Protein AF-A0A1F9IM37-F1 (afdb_monomer_lite)

Radius of gyration: 27.3 Å; chains: 1; bounding box: 52×51×92 Å

Foldseek 3Di:
DVVVVVVVLVVLVVVLVVCVVVPPVVLVVVLVCLCCPVLLVLCVQFPKDKDKDKDDDFAECPDLVVNLVVQLVVLVVSQVVQQVQFWWPDVVTDTQWDRFQWKAKDFPDKAADPGYIMTIMMIIGGTHTPQQDPSSDGCQPCVNPVNHNRGHPQVVLQLVCSDDPPDRNDQQLSVLQSVCVPPDPVSSSVSNNVSSVVSNVVVVVRVVNIDRDSSVNSVVVSVVVVVRDPVPPVVPVPPPVPQPQQHQPPVPPRHRCCVPVVPD

Structure (mmCIF, N/CA/C/O backbone):
data_AF-A0A1F9IM37-F1
#
_entry.id   AF-A0A1F9IM37-F1
#
loop_
_atom_site.group_PDB
_atom_site.id
_atom_site.type_symbol
_atom_site.label_atom_id
_atom_site.label_alt_id
_atom_site.label_comp_id
_atom_site.label_asym_id
_atom_site.label_entity_id
_atom_site.label_seq_id
_atom_site.pdbx_PDB_ins_code
_atom_site.Cartn_x
_atom_site.Cartn_y
_atom_site.Cartn_z
_atom_site.occupancy
_atom_site.B_iso_or_equiv
_atom_site.auth_seq_id
_atom_site.auth_comp_id
_atom_site.auth_asym_id
_atom_site.auth_atom_id
_atom_site.pdbx_PDB_model_num
ATOM 1 N N . MET A 1 1 ? -3.966 26.935 -26.531 1.00 41.72 1 MET A N 1
ATOM 2 C CA . MET A 1 1 ? -2.857 26.330 -25.753 1.00 41.72 1 MET A CA 1
ATOM 3 C C . MET A 1 1 ? -3.255 25.083 -24.957 1.00 41.72 1 MET A C 1
ATOM 5 O O . MET A 1 1 ? -2.432 24.188 -24.873 1.00 41.72 1 MET A O 1
ATOM 9 N N . GLN A 1 2 ? -4.477 24.956 -24.411 1.00 31.64 2 GLN A N 1
ATOM 10 C CA . GLN A 1 2 ? -4.916 23.728 -23.706 1.00 31.64 2 GLN A CA 1
ATOM 11 C C . GLN A 1 2 ? -5.334 22.569 -24.646 1.00 31.64 2 GLN A C 1
ATOM 13 O O . GLN A 1 2 ? -5.370 21.409 -24.243 1.00 31.64 2 GLN A O 1
ATOM 18 N N . THR A 1 3 ? -5.682 22.883 -25.895 1.00 35.31 3 THR A N 1
ATOM 19 C CA . THR A 1 3 ? -6.240 21.956 -26.895 1.00 35.31 3 THR A CA 1
ATOM 20 C C . THR A 1 3 ? -5.189 21.050 -27.539 1.00 35.31 3 THR A C 1
ATOM 22 O O . THR A 1 3 ? -5.467 19.876 -27.768 1.00 35.31 3 THR A O 1
ATOM 25 N N . ASP A 1 4 ? -3.968 21.547 -27.742 1.00 39.47 4 ASP A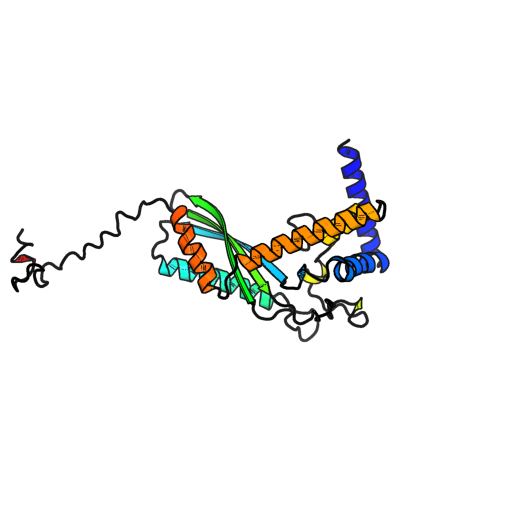 N 1
ATOM 26 C CA . ASP A 1 4 ? -2.900 20.800 -28.426 1.00 39.47 4 ASP A CA 1
ATOM 27 C C . ASP A 1 4 ? -2.263 19.730 -27.528 1.00 39.47 4 ASP A C 1
ATOM 29 O O . ASP A 1 4 ? -1.937 18.639 -27.991 1.00 39.47 4 ASP A O 1
ATOM 33 N N . ALA A 1 5 ? -2.177 19.988 -26.217 1.00 37.16 5 ALA A N 1
ATOM 34 C CA . ALA A 1 5 ? -1.700 19.007 -25.241 1.00 37.16 5 ALA A CA 1
ATOM 35 C C . ALA A 1 5 ? -2.658 17.809 -25.122 1.00 37.16 5 ALA A C 1
ATOM 37 O O . ALA A 1 5 ? -2.222 16.661 -25.103 1.00 37.16 5 ALA A O 1
ATOM 38 N N . ASN A 1 6 ? -3.971 18.060 -25.109 1.00 34.03 6 ASN A N 1
ATOM 39 C CA . ASN A 1 6 ? -4.975 16.995 -25.062 1.00 34.03 6 ASN A CA 1
ATOM 40 C C . ASN A 1 6 ? -4.997 16.160 -26.353 1.00 34.03 6 ASN A C 1
ATOM 42 O O . ASN A 1 6 ? -5.214 14.950 -26.288 1.00 34.03 6 ASN A O 1
ATOM 46 N N . LEU A 1 7 ? -4.721 16.775 -27.508 1.00 35.00 7 LEU A N 1
ATOM 47 C CA . LEU A 1 7 ? -4.635 16.075 -28.789 1.00 35.00 7 LEU A CA 1
ATOM 48 C C . LEU A 1 7 ? -3.372 15.201 -28.883 1.00 35.00 7 LEU A C 1
ATOM 50 O O . LEU A 1 7 ? -3.465 14.054 -29.319 1.00 35.00 7 LEU A O 1
ATOM 54 N N . LEU A 1 8 ? -2.219 15.686 -28.399 1.00 43.56 8 LEU A N 1
ATOM 55 C CA . LEU A 1 8 ? -0.996 14.880 -28.277 1.00 43.56 8 LEU A CA 1
ATOM 56 C C . LEU A 1 8 ? -1.180 13.694 -27.321 1.00 43.56 8 LEU A C 1
ATOM 58 O O . LEU A 1 8 ? -0.729 12.593 -27.621 1.00 43.56 8 LEU A O 1
ATOM 62 N N . ILE A 1 9 ? -1.875 13.895 -26.198 1.00 39.88 9 ILE A N 1
ATOM 63 C CA . ILE A 1 9 ? -2.163 12.830 -25.227 1.00 39.88 9 ILE A CA 1
ATOM 64 C C . ILE A 1 9 ? -3.117 11.783 -25.821 1.00 39.88 9 ILE A C 1
ATOM 66 O O . ILE A 1 9 ? -2.926 10.588 -25.600 1.00 39.88 9 ILE A O 1
ATOM 70 N N . CYS A 1 10 ? -4.125 12.199 -26.595 1.00 37.31 10 CYS A N 1
ATOM 71 C CA . CYS A 1 10 ? -5.015 11.275 -27.304 1.00 37.31 10 CYS A CA 1
ATOM 72 C C . CYS A 1 10 ? -4.281 10.484 -28.391 1.00 37.31 10 CYS A C 1
ATOM 74 O O . CYS A 1 10 ? -4.483 9.276 -28.489 1.00 37.31 10 CYS A O 1
ATOM 76 N N . LYS A 1 11 ? -3.396 11.132 -29.156 1.00 40.78 11 LYS A N 1
ATOM 77 C CA . LYS A 1 11 ? -2.596 10.465 -30.187 1.00 40.78 11 LYS A CA 1
ATOM 78 C C . LYS A 1 11 ? -1.592 9.484 -29.577 1.00 40.78 11 LYS A C 1
ATOM 80 O O . LYS A 1 11 ? -1.567 8.333 -29.982 1.00 40.78 11 LYS A O 1
ATOM 85 N N . ALA A 1 12 ? -0.895 9.872 -28.506 1.00 47.28 12 ALA A N 1
ATOM 86 C CA . ALA A 1 12 ? -0.030 8.969 -27.747 1.00 47.28 12 ALA A CA 1
ATOM 87 C C . ALA A 1 12 ? -0.808 7.780 -27.158 1.00 47.28 12 ALA A C 1
ATOM 89 O O . ALA A 1 12 ? -0.335 6.652 -27.207 1.00 47.28 12 ALA A O 1
ATOM 90 N N . LYS A 1 13 ? -2.032 7.996 -26.654 1.00 41.72 13 LYS A N 1
ATOM 91 C CA . LYS A 1 13 ? -2.919 6.903 -26.221 1.00 41.72 13 LYS A CA 1
ATOM 92 C C . LYS A 1 13 ? -3.273 5.947 -27.357 1.00 41.72 13 LYS A C 1
ATOM 94 O O . LYS A 1 13 ? -3.311 4.743 -27.123 1.00 41.72 13 LYS A O 1
ATOM 99 N N . GLN A 1 14 ? -3.562 6.477 -28.542 1.00 42.78 14 GLN A N 1
ATOM 100 C CA . GLN A 1 14 ? -3.958 5.691 -29.705 1.00 42.78 14 GLN A CA 1
ATOM 101 C C . GLN A 1 14 ? -2.766 4.918 -30.281 1.00 42.78 14 GLN A C 1
ATOM 103 O O . GLN A 1 14 ? -2.895 3.723 -30.510 1.00 42.78 14 GLN A O 1
ATOM 108 N N . ASP A 1 15 ? -1.595 5.543 -30.384 1.00 46.66 15 ASP A N 1
ATOM 109 C CA . ASP A 1 15 ? -0.351 4.914 -30.841 1.00 46.66 15 ASP A CA 1
ATOM 110 C C . ASP A 1 15 ? 0.140 3.845 -29.843 1.00 46.66 15 ASP A C 1
ATOM 112 O O . ASP A 1 15 ? 0.530 2.749 -30.243 1.00 46.66 15 ASP A O 1
ATOM 116 N N . ILE A 1 16 ? 0.029 4.098 -28.530 1.00 48.72 16 ILE A N 1
ATOM 117 C CA . ILE A 1 16 ? 0.316 3.096 -27.491 1.00 48.72 16 ILE A CA 1
ATOM 118 C C . ILE A 1 16 ? -0.685 1.938 -27.574 1.00 48.72 16 ILE A C 1
ATOM 120 O O . ILE A 1 16 ? -0.264 0.787 -27.591 1.00 48.72 16 ILE A O 1
ATOM 124 N N . MET A 1 17 ? -1.993 2.199 -27.676 1.00 42.03 17 MET A N 1
ATOM 125 C CA . MET A 1 17 ? -2.990 1.127 -27.811 1.00 42.03 17 MET A CA 1
ATOM 126 C C . MET A 1 17 ? -2.806 0.300 -29.088 1.00 42.03 17 MET A C 1
ATOM 128 O O . MET A 1 17 ? -2.917 -0.921 -29.026 1.00 42.03 17 MET A O 1
ATOM 132 N N . LEU A 1 18 ? -2.498 0.939 -30.220 1.00 41.03 18 LEU A N 1
ATOM 133 C CA . LEU A 1 18 ? -2.223 0.263 -31.489 1.00 41.03 18 LEU A CA 1
ATOM 134 C C . LEU A 1 18 ? -0.961 -0.602 -31.378 1.00 41.03 18 LEU A C 1
ATOM 136 O O . LEU A 1 18 ? -1.006 -1.781 -31.710 1.00 41.03 18 LEU A O 1
ATOM 140 N N . SER A 1 19 ? 0.114 -0.082 -30.782 1.00 43.22 19 SER A N 1
ATOM 141 C CA . SER A 1 19 ? 1.350 -0.848 -30.573 1.00 43.22 19 SER A CA 1
ATOM 142 C C . SER A 1 19 ? 1.219 -2.018 -29.581 1.00 43.22 19 SER A C 1
ATOM 144 O O . SER A 1 19 ? 1.888 -3.039 -29.743 1.00 43.22 19 SER A O 1
ATOM 146 N N . MET A 1 20 ? 0.335 -1.899 -28.580 1.00 43.84 20 MET A N 1
ATOM 147 C CA . MET A 1 20 ? -0.003 -2.981 -27.645 1.00 43.84 20 MET A CA 1
ATOM 148 C C . MET A 1 20 ? -0.871 -4.062 -28.308 1.00 43.84 20 MET A C 1
ATOM 150 O O . MET A 1 20 ? -0.725 -5.236 -27.976 1.00 43.84 20 MET A O 1
ATOM 154 N N . ASN A 1 21 ? -1.741 -3.686 -29.253 1.00 40.19 21 ASN A N 1
ATOM 155 C CA . ASN A 1 21 ? -2.530 -4.628 -30.056 1.00 40.19 21 ASN A CA 1
ATOM 156 C C . ASN A 1 21 ? -1.700 -5.328 -31.146 1.00 40.19 21 ASN A C 1
ATOM 158 O O . ASN A 1 21 ? -2.047 -6.435 -31.547 1.00 40.19 21 ASN A O 1
ATOM 162 N N . GLU A 1 22 ? -0.608 -4.713 -31.607 1.00 39.72 22 GLU A N 1
ATOM 163 C CA . GLU A 1 22 ? 0.284 -5.269 -32.636 1.00 39.72 22 GLU A CA 1
ATOM 164 C C . GLU A 1 22 ? 1.423 -6.146 -32.081 1.00 39.72 22 GLU A C 1
ATOM 166 O O . GLU A 1 22 ? 2.249 -6.636 -32.847 1.00 39.72 22 GLU A O 1
ATOM 171 N N . GLY A 1 23 ? 1.484 -6.401 -30.768 1.00 40.81 23 GLY A N 1
ATOM 172 C CA . GLY A 1 23 ? 2.503 -7.296 -30.197 1.00 40.81 23 GLY A CA 1
ATOM 173 C C . GLY A 1 23 ? 3.939 -6.779 -30.360 1.00 40.81 23 GLY A C 1
ATOM 174 O O . GLY A 1 23 ? 4.881 -7.566 -30.451 1.00 40.81 23 GLY A O 1
ATOM 175 N N . SER A 1 24 ? 4.125 -5.457 -30.415 1.00 45.88 24 SER A N 1
ATOM 176 C CA . SER A 1 24 ? 5.446 -4.837 -30.510 1.00 45.88 24 SER A CA 1
ATOM 177 C C . SER A 1 24 ? 6.230 -5.031 -29.203 1.00 45.88 24 SER A C 1
ATOM 179 O O . SER A 1 24 ? 6.046 -4.288 -28.235 1.00 45.88 24 SER A O 1
ATOM 181 N N . ASN A 1 25 ? 7.131 -6.022 -29.178 1.00 55.91 25 ASN A N 1
ATOM 182 C CA . ASN A 1 25 ? 8.013 -6.310 -28.036 1.00 55.91 25 ASN A CA 1
ATOM 183 C C . ASN A 1 25 ? 8.780 -5.066 -27.542 1.00 55.91 25 ASN A C 1
ATOM 185 O O . ASN A 1 25 ? 9.024 -4.937 -26.351 1.00 55.91 25 ASN A O 1
ATOM 189 N N . THR A 1 26 ? 9.087 -4.097 -28.410 1.00 59.88 26 THR A N 1
ATOM 190 C CA . THR A 1 26 ? 9.976 -2.965 -28.088 1.00 59.88 26 THR A CA 1
ATOM 191 C C . THR A 1 26 ? 9.421 -2.000 -27.037 1.00 59.88 26 THR A C 1
ATOM 193 O O . THR A 1 26 ? 10.182 -1.488 -26.216 1.00 59.88 26 THR A O 1
ATOM 196 N N . ILE A 1 27 ? 8.107 -1.756 -27.016 1.00 61.97 27 ILE A N 1
ATOM 197 C CA . ILE A 1 27 ? 7.481 -0.841 -26.045 1.00 61.97 27 ILE A CA 1
ATOM 198 C C . ILE A 1 27 ? 7.308 -1.525 -24.690 1.00 61.97 27 ILE A C 1
ATOM 200 O O . ILE A 1 27 ? 7.591 -0.927 -23.649 1.00 61.97 27 ILE A O 1
ATOM 204 N N . THR A 1 28 ? 6.880 -2.790 -24.689 1.00 62.53 28 THR A N 1
ATOM 205 C CA . THR A 1 28 ? 6.836 -3.597 -23.466 1.00 62.53 28 THR A CA 1
ATOM 206 C C . THR A 1 28 ? 8.235 -3.737 -22.869 1.00 62.53 28 THR A C 1
ATOM 208 O O . THR A 1 28 ? 8.407 -3.489 -21.677 1.00 62.53 28 THR A O 1
ATOM 211 N N . ASP A 1 29 ? 9.246 -4.005 -23.697 1.00 67.12 29 ASP A N 1
ATOM 212 C CA . ASP A 1 29 ? 10.642 -4.101 -23.276 1.00 67.12 29 ASP A CA 1
ATOM 213 C C . ASP A 1 29 ? 11.171 -2.777 -22.712 1.00 67.12 29 ASP A C 1
ATOM 215 O O . ASP A 1 29 ? 11.857 -2.791 -21.691 1.00 67.12 29 ASP A O 1
ATOM 219 N N . TYR A 1 30 ? 10.812 -1.625 -23.293 1.00 73.88 30 TYR A N 1
ATOM 220 C CA . TYR A 1 30 ? 11.210 -0.310 -22.773 1.00 73.88 30 TYR A CA 1
ATOM 221 C C . TYR A 1 30 ? 10.686 -0.049 -21.351 1.00 73.88 30 TYR A C 1
ATOM 223 O O . TYR A 1 30 ? 11.445 0.350 -20.460 1.00 73.88 30 TYR A O 1
ATOM 231 N N . PHE A 1 31 ? 9.398 -0.293 -21.102 1.00 76.00 31 PHE A N 1
ATOM 232 C CA . PHE A 1 31 ? 8.807 -0.069 -19.780 1.00 76.00 31 PHE A CA 1
ATOM 233 C C . PHE A 1 31 ? 9.279 -1.096 -18.752 1.00 76.00 31 PHE A C 1
ATOM 235 O O . PHE A 1 31 ? 9.570 -0.735 -17.606 1.00 76.00 31 PHE A O 1
ATOM 242 N N . SER A 1 32 ? 9.444 -2.355 -19.162 1.00 70.69 32 SER A N 1
ATOM 243 C CA . SER A 1 32 ? 10.085 -3.374 -18.334 1.00 70.69 32 SER A CA 1
ATOM 244 C C . SER A 1 32 ? 11.526 -2.981 -17.993 1.00 70.69 32 SER A C 1
ATOM 246 O O . SER A 1 32 ? 11.917 -3.069 -16.829 1.00 70.69 32 SER A O 1
ATOM 248 N N . ALA A 1 33 ? 12.292 -2.450 -18.950 1.00 74.88 33 ALA A N 1
ATOM 249 C CA . ALA A 1 33 ? 13.644 -1.951 -18.718 1.00 74.88 33 ALA A CA 1
ATOM 250 C C . ALA A 1 33 ? 13.668 -0.730 -17.787 1.00 74.88 33 ALA A C 1
ATOM 252 O O . ALA A 1 33 ? 14.512 -0.670 -16.899 1.00 74.88 33 ALA A O 1
ATOM 253 N N . THR A 1 34 ? 12.721 0.207 -17.907 1.00 81.94 34 THR A N 1
ATOM 254 C CA . THR A 1 34 ? 12.600 1.345 -16.972 1.00 81.94 34 THR A CA 1
ATOM 255 C C . THR A 1 34 ? 12.348 0.856 -15.542 1.00 81.94 34 THR A C 1
ATOM 257 O O . THR A 1 34 ? 12.941 1.357 -14.583 1.00 81.94 34 THR A O 1
ATOM 260 N N . CYS A 1 35 ? 11.490 -0.154 -15.380 1.00 76.81 35 CYS A N 1
ATOM 261 C CA . CYS A 1 35 ? 11.196 -0.747 -14.078 1.00 76.81 35 CYS A CA 1
ATOM 262 C C . CYS A 1 35 ? 12.432 -1.412 -13.443 1.00 76.81 35 CYS A C 1
ATOM 264 O O . CYS A 1 35 ? 12.706 -1.207 -12.258 1.00 76.81 35 CYS A O 1
ATOM 266 N N . VAL A 1 36 ? 13.196 -2.175 -14.230 1.00 74.75 36 VAL A N 1
ATOM 267 C CA . VAL A 1 36 ? 14.372 -2.916 -13.746 1.00 74.75 36 VAL A CA 1
ATOM 268 C C . VAL A 1 36 ? 15.569 -1.990 -13.524 1.00 74.75 36 VAL A C 1
ATOM 270 O O . VAL A 1 36 ? 16.164 -1.996 -12.449 1.00 74.75 36 VAL A O 1
ATOM 273 N N . ASN A 1 37 ? 15.899 -1.155 -14.508 1.00 80.44 37 ASN A N 1
ATOM 274 C CA . ASN A 1 37 ? 17.162 -0.418 -14.528 1.00 80.44 37 ASN A CA 1
ATOM 275 C C . ASN A 1 37 ? 17.084 0.903 -13.757 1.00 80.44 37 ASN A C 1
ATOM 277 O O . ASN A 1 37 ? 18.013 1.246 -13.025 1.00 80.44 37 ASN A O 1
ATOM 281 N N . SER A 1 38 ? 15.980 1.641 -13.905 1.00 84.62 38 SER A N 1
ATOM 282 C CA . SER A 1 38 ? 15.830 2.973 -13.307 1.00 84.62 38 SER A CA 1
ATOM 283 C C . SER A 1 38 ? 15.136 2.894 -11.950 1.00 84.62 38 SER A C 1
ATOM 285 O O . SER A 1 38 ? 15.670 3.358 -10.946 1.00 84.62 38 SER A O 1
ATOM 287 N N . CYS A 1 39 ? 13.959 2.263 -11.901 1.00 82.75 39 CYS A N 1
ATOM 288 C CA . CYS A 1 39 ? 13.167 2.148 -10.675 1.00 82.75 39 CYS A CA 1
ATOM 289 C C . CYS A 1 39 ? 13.728 1.105 -9.699 1.00 82.75 39 CYS A C 1
ATOM 291 O O . CYS A 1 39 ? 13.463 1.195 -8.505 1.00 82.75 39 CYS A O 1
ATOM 293 N N . LYS A 1 40 ? 14.477 0.104 -10.185 1.00 81.56 40 LYS A N 1
ATOM 294 C CA . LYS A 1 40 ? 15.012 -1.010 -9.379 1.00 81.56 40 LYS A CA 1
ATOM 295 C C . LYS A 1 40 ? 13.929 -1.709 -8.555 1.00 81.56 40 LYS A C 1
ATOM 297 O O . LYS A 1 40 ? 14.117 -2.015 -7.382 1.00 81.56 40 LYS A O 1
ATOM 302 N N . ALA A 1 41 ? 12.763 -1.922 -9.163 1.00 75.94 41 ALA A N 1
ATOM 303 C CA . ALA A 1 41 ? 11.620 -2.582 -8.535 1.00 75.94 41 ALA A CA 1
ATOM 304 C C . ALA A 1 41 ? 11.200 -2.002 -7.163 1.00 75.94 41 ALA A C 1
ATOM 306 O O . ALA A 1 41 ? 10.740 -2.751 -6.298 1.00 75.94 41 ALA A O 1
ATOM 307 N N . LEU A 1 42 ? 11.293 -0.678 -6.960 1.00 77.56 42 LEU A N 1
ATOM 308 C CA . LEU A 1 42 ? 10.784 -0.011 -5.747 1.00 77.56 42 LEU A CA 1
ATOM 309 C C . LEU A 1 42 ? 9.318 -0.340 -5.460 1.00 77.56 42 LEU A C 1
ATOM 311 O O . LEU A 1 42 ? 8.920 -0.442 -4.304 1.00 77.56 42 LEU A O 1
ATOM 315 N N . CYS A 1 43 ? 8.517 -0.561 -6.505 1.00 72.25 43 CYS A N 1
ATOM 316 C CA . CYS A 1 43 ? 7.133 -0.987 -6.348 1.00 72.25 43 CYS A CA 1
ATOM 317 C C . CYS A 1 43 ? 7.004 -2.349 -5.654 1.00 72.25 43 CYS A C 1
ATOM 319 O O . CYS A 1 43 ? 5.943 -2.619 -5.119 1.00 72.25 43 CYS A O 1
ATOM 321 N N . CYS A 1 44 ? 8.042 -3.189 -5.641 1.00 70.81 44 CYS A N 1
ATOM 322 C CA . CYS A 1 44 ? 8.010 -4.550 -5.114 1.00 70.81 44 CYS A CA 1
ATOM 323 C C . CYS A 1 44 ? 8.773 -4.734 -3.785 1.00 70.81 44 CYS A C 1
ATOM 325 O O . CYS A 1 44 ? 8.737 -5.840 -3.239 1.00 70.81 44 CYS A O 1
ATOM 327 N N . LYS A 1 45 ? 9.461 -3.701 -3.260 1.00 74.50 45 LYS A N 1
ATOM 328 C CA . LYS A 1 45 ? 10.375 -3.822 -2.104 1.00 74.50 45 LYS A CA 1
ATOM 329 C C . LYS A 1 45 ? 10.288 -2.651 -1.093 1.00 74.50 45 LYS A C 1
ATOM 331 O O . LYS A 1 45 ? 11.091 -1.723 -1.169 1.00 74.50 45 LYS A O 1
ATOM 336 N N . PRO A 1 46 ? 9.389 -2.730 -0.095 1.00 78.75 46 PRO A N 1
ATOM 337 C CA . PRO A 1 46 ? 8.240 -3.631 -0.063 1.00 78.75 46 PRO A CA 1
ATOM 338 C C . PRO A 1 46 ? 7.152 -3.163 -1.037 1.00 78.75 46 PRO A C 1
ATOM 340 O O . PRO A 1 46 ? 7.022 -1.972 -1.322 1.00 78.75 46 PRO A O 1
ATOM 343 N N . TRP A 1 47 ? 6.343 -4.101 -1.528 1.00 81.00 47 TRP A N 1
ATOM 344 C CA . TRP A 1 47 ? 5.126 -3.751 -2.253 1.00 81.00 47 TRP A CA 1
ATOM 345 C C . TRP A 1 47 ? 4.072 -3.257 -1.268 1.00 81.00 47 TRP A C 1
ATOM 347 O O . TRP A 1 47 ? 3.667 -3.990 -0.364 1.00 81.00 47 TRP A O 1
ATOM 357 N N . TRP A 1 48 ? 3.609 -2.021 -1.452 1.00 79.12 48 TRP A N 1
ATOM 358 C CA . TRP A 1 48 ? 2.538 -1.453 -0.641 1.00 79.12 48 TRP A CA 1
ATOM 359 C C . TRP A 1 48 ? 1.170 -1.793 -1.225 1.00 79.12 48 TRP A C 1
ATOM 361 O O . TRP A 1 48 ? 0.730 -1.211 -2.217 1.00 79.12 48 TRP A O 1
ATOM 371 N N . GLY A 1 49 ? 0.456 -2.700 -0.562 1.00 77.06 49 GLY A N 1
ATOM 372 C CA . GLY A 1 49 ? -0.954 -2.939 -0.835 1.00 77.06 49 GLY A CA 1
ATOM 373 C C . GLY A 1 49 ? -1.809 -1.867 -0.181 1.00 77.06 49 GLY A C 1
ATOM 374 O O . GLY A 1 49 ? -1.966 -1.889 1.035 1.00 77.06 49 GLY A O 1
ATOM 375 N N . ILE A 1 50 ? -2.360 -0.944 -0.971 1.00 78.75 50 ILE A N 1
ATOM 376 C CA . ILE A 1 50 ? -3.149 0.196 -0.482 1.00 78.75 50 ILE A CA 1
ATOM 377 C C . ILE A 1 50 ? -4.635 -0.041 -0.765 1.00 78.75 50 ILE A C 1
ATOM 379 O O . ILE A 1 50 ? -5.044 -0.201 -1.914 1.00 78.75 50 ILE A O 1
ATOM 383 N N . ILE A 1 51 ? -5.463 -0.038 0.280 1.00 81.81 51 ILE A N 1
ATOM 384 C CA . ILE A 1 51 ? -6.918 -0.192 0.184 1.00 81.81 51 ILE A CA 1
ATOM 385 C C . ILE A 1 51 ? -7.597 0.946 0.942 1.00 81.81 51 ILE A C 1
ATOM 387 O O . ILE A 1 51 ? -7.566 0.992 2.172 1.00 81.81 51 ILE A O 1
ATOM 391 N N . ALA A 1 52 ? -8.287 1.819 0.210 1.00 82.94 52 ALA A N 1
ATOM 392 C CA . ALA A 1 52 ? -9.222 2.771 0.797 1.00 82.94 52 ALA A CA 1
ATOM 393 C C . ALA A 1 52 ? -10.572 2.092 1.086 1.00 82.94 52 ALA A C 1
ATOM 395 O O . ALA A 1 52 ? -11.069 1.307 0.275 1.00 82.94 52 ALA A O 1
ATOM 396 N N . TYR A 1 53 ? -11.170 2.376 2.240 1.00 87.81 53 TYR A N 1
ATOM 397 C CA . TYR A 1 53 ? -12.486 1.866 2.617 1.00 87.81 53 TYR A CA 1
ATOM 398 C C . TYR A 1 53 ? -13.145 2.747 3.671 1.00 87.81 53 TYR A C 1
ATOM 400 O O . TYR A 1 53 ? -12.460 3.363 4.476 1.00 87.81 53 TYR A O 1
ATOM 408 N N . SER A 1 54 ? -14.473 2.757 3.709 1.00 88.19 54 SER A N 1
ATOM 409 C CA . SER A 1 54 ? -15.211 3.474 4.748 1.00 88.19 54 SER A CA 1
ATOM 410 C C . SER A 1 54 ? -15.705 2.520 5.832 1.00 88.19 54 SER A C 1
ATOM 412 O O . SER A 1 54 ? -16.069 1.376 5.552 1.00 88.19 54 SER A O 1
ATOM 414 N N . VAL A 1 55 ? -15.752 3.015 7.063 1.00 85.56 55 VAL A N 1
ATOM 415 C CA . VAL A 1 55 ? -16.407 2.392 8.213 1.00 85.56 55 VAL A CA 1
ATOM 416 C C . VAL A 1 55 ? -17.385 3.417 8.771 1.00 85.56 55 VAL A C 1
ATOM 418 O O . VAL A 1 55 ? -16.989 4.518 9.144 1.00 85.56 55 VAL A O 1
ATOM 421 N N . GLY A 1 56 ? -18.672 3.084 8.770 1.00 79.81 56 GLY A N 1
ATOM 422 C CA . GLY A 1 56 ? -19.729 3.927 9.325 1.00 79.81 56 GLY A CA 1
ATOM 423 C C . GLY A 1 56 ? -20.309 3.294 10.577 1.00 79.81 56 GLY A C 1
ATOM 424 O O . GLY A 1 56 ? -20.451 2.073 10.633 1.00 79.81 56 GLY A O 1
ATOM 425 N N . LYS A 1 57 ? -20.655 4.118 11.563 1.00 71.81 57 LYS A N 1
ATOM 426 C CA . LYS A 1 57 ? -21.354 3.674 12.762 1.00 71.81 57 LYS A CA 1
ATOM 427 C C . LYS A 1 57 ? -22.477 4.637 13.111 1.00 71.81 57 LYS A C 1
ATOM 429 O O . LYS A 1 57 ? -22.249 5.836 13.259 1.00 71.81 57 LYS A O 1
ATOM 434 N N . ASP A 1 58 ? -23.673 4.085 13.269 1.00 62.31 58 ASP A N 1
ATOM 435 C CA . ASP A 1 58 ? -24.788 4.785 13.895 1.00 62.31 58 ASP A CA 1
ATOM 436 C C . ASP A 1 58 ? -24.569 4.820 15.414 1.00 62.31 58 ASP A C 1
ATOM 438 O O . ASP A 1 58 ? -24.223 3.811 16.032 1.00 62.31 58 ASP A O 1
ATOM 442 N N . GLY A 1 59 ? -24.774 5.979 16.030 1.00 61.66 59 GLY A N 1
ATOM 443 C CA . GLY A 1 59 ? -24.563 6.223 17.456 1.00 61.66 59 GLY A CA 1
ATOM 444 C C . GLY A 1 59 ? -23.137 6.649 17.820 1.00 61.66 59 GLY A C 1
ATOM 445 O O . GLY A 1 59 ? -22.318 7.021 16.978 1.00 61.66 59 GLY A O 1
ATOM 446 N N . SER A 1 60 ? -22.821 6.588 19.119 1.00 60.97 60 SER A N 1
ATOM 447 C CA . SER A 1 60 ? -21.433 6.689 19.584 1.00 60.97 60 SER A CA 1
ATOM 448 C C . SER A 1 60 ? -20.624 5.461 19.135 1.00 60.97 60 SER A C 1
ATOM 450 O O . SER A 1 60 ? -21.174 4.466 18.657 1.00 60.97 60 SER A O 1
ATOM 452 N N . VAL A 1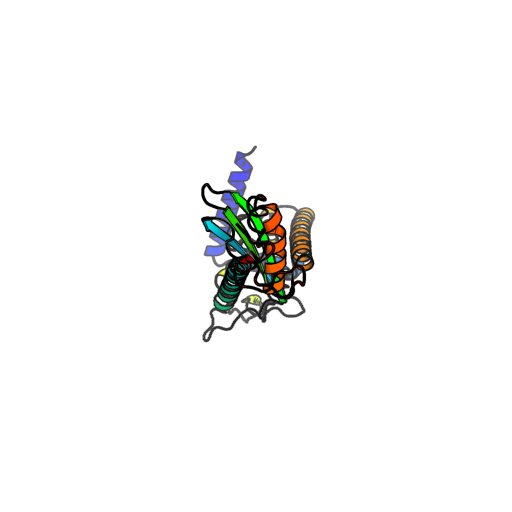 61 ? -19.303 5.464 19.356 1.00 59.97 61 VAL A N 1
ATOM 453 C CA . VAL A 1 61 ? -18.437 4.277 19.164 1.00 59.97 61 VAL A CA 1
ATOM 454 C C . VAL A 1 61 ? -18.966 3.026 19.894 1.00 59.97 61 VAL A C 1
ATOM 456 O O . VAL A 1 61 ? -18.532 1.909 19.604 1.00 59.97 61 VAL A O 1
ATOM 459 N N . GLY A 1 62 ? -19.948 3.158 20.791 1.00 68.00 62 GLY A N 1
ATOM 460 C CA . GLY A 1 62 ? -20.403 2.088 21.663 1.00 68.00 62 GLY A CA 1
ATOM 461 C C . GLY A 1 62 ? -19.262 1.714 22.604 1.00 68.00 62 GLY A C 1
ATOM 462 O O . GLY A 1 62 ? -18.601 2.591 23.147 1.00 68.00 62 GLY A O 1
ATOM 463 N N . SER A 1 63 ? -18.989 0.417 22.762 1.00 79.25 63 SER A N 1
ATOM 464 C CA . SER A 1 63 ? -17.785 -0.054 23.458 1.00 79.25 63 SER A CA 1
ATOM 465 C C . SER A 1 63 ? -16.535 0.147 22.581 1.00 79.25 63 SER A C 1
ATOM 467 O O . SER A 1 63 ? -16.472 -0.456 21.501 1.00 79.25 63 SER A O 1
ATOM 469 N N . PRO A 1 64 ? -15.513 0.904 23.037 1.00 83.25 64 PRO A N 1
ATOM 470 C CA . PRO A 1 64 ? -14.243 1.057 22.321 1.00 83.25 64 PRO A CA 1
ATOM 471 C C . PRO A 1 64 ? -13.582 -0.282 21.984 1.00 83.25 64 PRO A C 1
ATOM 473 O O . PRO A 1 64 ? -13.071 -0.456 20.882 1.00 83.25 64 PRO A O 1
ATOM 476 N N . ALA A 1 65 ? -13.674 -1.267 22.884 1.00 87.38 65 ALA A N 1
ATOM 477 C CA . ALA A 1 65 ? -13.136 -2.607 22.663 1.00 87.38 65 ALA A CA 1
ATOM 478 C C . ALA A 1 65 ? -13.823 -3.326 21.491 1.00 87.38 65 ALA A C 1
ATOM 480 O O . ALA A 1 65 ? -13.158 -3.947 20.661 1.00 87.38 65 ALA A O 1
ATOM 481 N N . ARG A 1 66 ? -15.153 -3.204 21.376 1.00 87.88 66 ARG A N 1
ATOM 482 C CA . ARG A 1 66 ? -15.904 -3.788 20.254 1.00 87.88 66 ARG A CA 1
ATOM 483 C C . ARG A 1 66 ? -15.531 -3.125 18.931 1.00 87.88 66 ARG A C 1
ATOM 485 O O . ARG A 1 66 ? -15.381 -3.821 17.933 1.00 87.88 66 ARG A O 1
ATOM 492 N N . PHE A 1 67 ? -15.377 -1.802 18.923 1.00 88.81 67 PHE A N 1
ATOM 493 C CA . PHE A 1 67 ? -15.004 -1.081 17.707 1.00 88.81 67 PHE A CA 1
ATOM 494 C C . PHE A 1 67 ? -13.562 -1.367 17.277 1.00 88.81 67 PHE A C 1
ATOM 496 O O . PHE A 1 67 ? -13.320 -1.643 16.107 1.00 88.81 67 PHE A O 1
ATOM 503 N N . ARG A 1 68 ? -12.624 -1.430 18.227 1.00 93.00 68 ARG A N 1
ATOM 504 C CA . ARG A 1 68 ? -11.255 -1.901 17.984 1.00 93.00 68 ARG A CA 1
ATOM 505 C C . ARG A 1 68 ? -11.250 -3.284 17.327 1.00 93.00 68 ARG A C 1
ATOM 507 O O . ARG A 1 68 ? -10.572 -3.485 16.326 1.00 93.00 68 ARG A O 1
ATOM 514 N N . ALA A 1 69 ? -12.027 -4.231 17.859 1.00 94.00 69 ALA A N 1
ATOM 515 C CA . ALA A 1 69 ? -12.128 -5.580 17.298 1.00 94.00 69 ALA A CA 1
ATOM 516 C C . ALA A 1 69 ? -12.703 -5.585 15.868 1.00 94.00 69 ALA A C 1
ATOM 518 O O . ALA A 1 69 ? -12.259 -6.360 15.022 1.00 94.00 69 ALA A O 1
ATOM 519 N N . GLU A 1 70 ? -13.663 -4.705 15.581 1.00 93.00 70 GLU A N 1
ATOM 520 C CA . GLU A 1 70 ? -14.226 -4.519 14.242 1.00 93.00 70 GLU A CA 1
ATOM 521 C C . GLU A 1 70 ? -13.188 -3.971 13.251 1.00 93.00 70 GLU A C 1
ATOM 523 O O . GLU A 1 70 ? -13.031 -4.531 12.163 1.00 93.00 70 GLU A O 1
ATOM 528 N N . LEU A 1 71 ? -12.436 -2.934 13.640 1.00 94.56 71 LEU A N 1
ATOM 529 C CA . LEU A 1 71 ? -11.350 -2.375 12.830 1.00 94.56 71 LEU A CA 1
ATOM 530 C C . LEU A 1 71 ? -10.254 -3.412 12.568 1.00 94.56 71 LEU A C 1
ATOM 532 O O . LEU A 1 71 ? -9.831 -3.572 11.423 1.00 94.56 71 LEU A O 1
ATOM 536 N N . LEU A 1 72 ? -9.848 -4.164 13.594 1.00 97.50 72 LEU A N 1
ATOM 537 C CA . LEU A 1 72 ? -8.853 -5.229 13.472 1.00 97.50 72 LEU A CA 1
ATOM 538 C C . LEU A 1 72 ? -9.307 -6.322 12.510 1.00 97.50 72 LEU A C 1
ATOM 540 O O . LEU A 1 72 ? -8.590 -6.642 11.560 1.00 97.50 72 LEU A O 1
ATOM 544 N N . LYS A 1 73 ? -10.531 -6.829 12.683 1.00 96.56 73 LYS A N 1
ATOM 545 C CA . LYS A 1 73 ? -11.113 -7.806 11.758 1.00 96.56 73 LYS A CA 1
ATOM 546 C C . LYS A 1 73 ? -11.182 -7.247 10.336 1.00 96.56 73 LYS A C 1
ATOM 548 O O . LYS A 1 73 ? -10.880 -7.957 9.376 1.00 96.56 73 LYS A O 1
ATOM 553 N N . GLY A 1 74 ? -11.557 -5.977 10.185 1.00 94.81 74 GLY A N 1
ATOM 554 C CA . GLY A 1 74 ? -11.616 -5.288 8.900 1.00 94.81 74 GLY A CA 1
ATOM 555 C C . GLY A 1 74 ? -10.251 -5.177 8.215 1.00 94.81 74 GLY A C 1
ATOM 556 O O . GLY A 1 74 ? -10.158 -5.427 7.008 1.00 94.81 74 GLY A O 1
ATOM 557 N N . LEU A 1 75 ? -9.206 -4.835 8.968 1.00 96.44 75 LEU A N 1
ATOM 558 C CA . LEU A 1 75 ? -7.829 -4.741 8.486 1.00 96.44 75 LEU A CA 1
ATOM 559 C C . LEU A 1 75 ? -7.298 -6.123 8.072 1.00 96.44 75 LEU A C 1
ATOM 561 O O . LEU A 1 75 ? -6.831 -6.289 6.945 1.00 96.44 75 LEU A O 1
ATOM 565 N N . GLN A 1 76 ? -7.463 -7.135 8.929 1.00 96.69 76 GLN A N 1
ATOM 566 C CA . GLN A 1 76 ? -7.039 -8.516 8.665 1.00 96.69 76 GLN A CA 1
ATOM 567 C C . GLN A 1 76 ? -7.757 -9.124 7.452 1.00 96.69 76 GLN A C 1
ATOM 569 O O . GLN A 1 76 ? -7.114 -9.723 6.593 1.00 96.69 76 GLN A O 1
ATOM 574 N N . THR A 1 77 ? -9.070 -8.905 7.315 1.00 95.75 77 THR A N 1
ATOM 575 C CA . THR A 1 77 ? -9.851 -9.386 6.157 1.00 95.75 77 THR A CA 1
ATOM 576 C C . THR A 1 77 ? -9.322 -8.804 4.843 1.00 95.75 77 THR A C 1
ATOM 578 O O . THR A 1 77 ? -9.248 -9.495 3.829 1.00 95.75 77 THR A O 1
ATOM 581 N N . ARG A 1 78 ? -8.930 -7.525 4.843 1.00 94.94 78 ARG A N 1
ATOM 582 C CA . ARG A 1 78 ? -8.365 -6.859 3.659 1.00 94.94 78 ARG A CA 1
ATOM 583 C C . ARG A 1 78 ? -6.972 -7.381 3.323 1.00 94.94 78 ARG A C 1
ATOM 585 O O . ARG A 1 78 ? -6.707 -7.612 2.146 1.00 94.94 78 ARG A O 1
ATOM 592 N N . CYS A 1 79 ? -6.132 -7.608 4.333 1.00 94.75 79 CYS A N 1
ATOM 593 C CA . CYS A 1 79 ? -4.832 -8.258 4.167 1.00 94.75 79 CYS A CA 1
ATOM 594 C C . CYS A 1 79 ? -4.988 -9.649 3.530 1.00 94.75 79 CYS A C 1
ATOM 596 O O . CYS A 1 79 ? -4.380 -9.925 2.498 1.00 94.75 79 CYS A O 1
ATOM 598 N N . ALA A 1 80 ? -5.874 -10.486 4.084 1.00 94.06 80 ALA A N 1
ATOM 599 C CA . ALA A 1 80 ? -6.156 -11.824 3.566 1.00 94.06 80 ALA A CA 1
ATOM 600 C C . ALA A 1 80 ? -6.637 -11.784 2.109 1.00 94.06 80 ALA A C 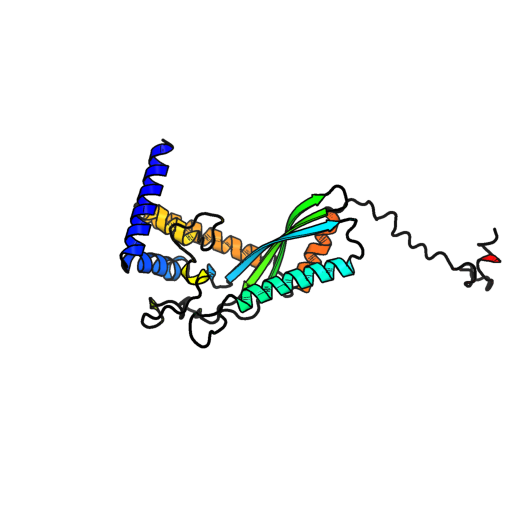1
ATOM 602 O O . ALA A 1 80 ? -6.102 -12.493 1.264 1.00 94.06 80 ALA A O 1
ATOM 603 N N . ARG A 1 81 ? -7.558 -10.868 1.776 1.00 92.69 81 ARG A N 1
ATOM 604 C CA . ARG A 1 81 ? -8.043 -10.698 0.399 1.00 92.69 81 ARG A CA 1
ATOM 605 C C . ARG A 1 81 ? -6.920 -10.383 -0.590 1.00 92.69 81 ARG A C 1
ATOM 607 O O . ARG A 1 81 ? -6.958 -10.881 -1.709 1.00 92.69 81 ARG A O 1
ATOM 614 N N . ILE A 1 82 ? -5.945 -9.555 -0.208 1.00 89.50 82 ILE A N 1
ATOM 615 C CA . ILE A 1 82 ? -4.767 -9.307 -1.051 1.00 89.50 82 ILE A CA 1
ATOM 616 C C . ILE A 1 82 ? -3.954 -10.595 -1.189 1.00 89.50 82 ILE A C 1
ATOM 618 O O . ILE A 1 82 ? -3.671 -11.015 -2.305 1.00 89.50 82 ILE A O 1
ATOM 622 N N . MET A 1 83 ? -3.614 -11.242 -0.075 1.00 90.25 83 MET A N 1
ATOM 623 C CA . MET A 1 83 ? -2.802 -12.463 -0.0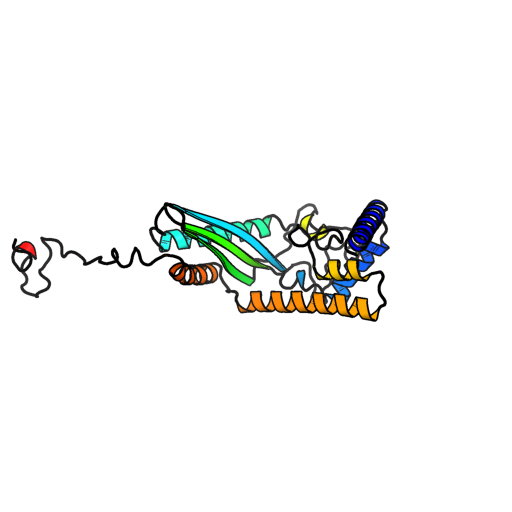73 1.00 90.25 83 MET A CA 1
ATOM 624 C C . MET A 1 83 ? -3.406 -13.591 -0.920 1.00 90.25 83 MET A C 1
ATOM 626 O O . MET A 1 83 ? -2.665 -14.336 -1.558 1.00 90.25 83 MET A O 1
ATOM 630 N N . ASP A 1 84 ? -4.733 -13.707 -0.938 1.00 91.44 84 ASP A N 1
ATOM 631 C CA . ASP A 1 84 ? -5.446 -14.741 -1.688 1.00 91.44 84 ASP A CA 1
ATOM 632 C C . ASP A 1 84 ? -5.634 -14.375 -3.171 1.00 91.44 84 ASP A C 1
ATOM 634 O O . ASP A 1 84 ? -5.663 -15.261 -4.022 1.00 91.44 84 ASP A O 1
ATOM 638 N N . ALA A 1 85 ? -5.732 -13.082 -3.504 1.00 87.75 85 ALA A N 1
ATOM 639 C CA . ALA A 1 85 ? -5.884 -12.618 -4.886 1.00 87.75 85 ALA A CA 1
ATOM 640 C C . ALA A 1 85 ? -4.547 -12.485 -5.638 1.00 87.75 85 ALA A C 1
ATOM 642 O O . ALA A 1 85 ? -4.515 -12.579 -6.867 1.00 87.75 85 ALA A O 1
ATOM 643 N N . TYR A 1 86 ? -3.444 -12.246 -4.924 1.00 88.19 86 TYR A N 1
ATOM 644 C CA . TYR A 1 86 ? -2.105 -12.079 -5.491 1.00 88.19 86 TYR A CA 1
ATOM 645 C C . TYR A 1 86 ? -1.416 -13.438 -5.636 1.00 88.19 86 TYR A C 1
ATOM 647 O O . TYR A 1 86 ? -0.498 -13.793 -4.894 1.00 88.19 86 TYR A O 1
ATOM 655 N N . ILE A 1 87 ? -1.890 -14.200 -6.622 1.00 91.56 87 ILE A N 1
ATOM 656 C CA . ILE A 1 87 ? -1.381 -15.519 -7.012 1.00 91.56 87 ILE A CA 1
ATOM 657 C C . ILE A 1 87 ? -0.930 -15.531 -8.477 1.00 91.56 87 ILE A C 1
ATOM 659 O O . ILE A 1 87 ? -1.434 -14.765 -9.290 1.00 91.56 87 ILE A O 1
ATOM 663 N N . THR A 1 88 ? 0.024 -16.385 -8.833 1.00 91.06 88 THR A N 1
ATOM 664 C CA . THR A 1 88 ? 0.443 -16.583 -10.227 1.00 91.06 88 THR A CA 1
ATOM 665 C C . THR A 1 88 ? -0.697 -17.171 -11.064 1.00 91.06 88 THR A C 1
ATOM 667 O O . THR A 1 88 ? -1.606 -17.815 -10.539 1.00 91.06 88 THR A O 1
ATOM 670 N N . ASN A 1 89 ? -0.654 -16.965 -12.383 1.00 88.94 89 ASN A N 1
ATOM 671 C CA . ASN A 1 89 ? -1.660 -17.508 -13.311 1.00 88.94 89 ASN A CA 1
ATOM 672 C C . ASN A 1 89 ? -1.405 -18.986 -13.704 1.00 88.94 89 ASN A C 1
ATOM 674 O O . ASN A 1 89 ? -2.140 -19.556 -14.513 1.00 88.94 89 ASN A O 1
ATOM 678 N N . GLU A 1 90 ? -0.351 -19.594 -13.154 1.00 89.69 90 GLU A N 1
ATOM 679 C CA . GLU A 1 90 ? 0.062 -20.961 -13.457 1.00 89.69 90 GLU A CA 1
ATOM 680 C C . GLU A 1 90 ? -0.843 -22.001 -12.768 1.00 89.69 90 GLU A C 1
ATOM 682 O O . GLU A 1 90 ? -1.686 -21.677 -11.929 1.00 89.69 90 GLU A O 1
ATOM 687 N N . LYS A 1 91 ? -0.675 -23.281 -13.120 1.00 90.44 91 LYS A N 1
ATOM 688 C CA . LYS A 1 91 ? -1.420 -24.392 -12.513 1.00 90.44 91 LYS A CA 1
ATOM 689 C C . LYS A 1 91 ? -0.445 -25.394 -11.872 1.00 90.44 91 LYS A C 1
ATOM 691 O O . LYS A 1 91 ? 0.301 -26.023 -12.621 1.00 90.44 91 LYS A O 1
ATOM 696 N N . PRO A 1 92 ? -0.469 -25.593 -10.537 1.00 92.62 92 PRO A N 1
ATOM 697 C CA . PRO A 1 92 ? -1.287 -24.883 -9.545 1.00 92.62 92 PRO A CA 1
ATOM 698 C C . PRO A 1 92 ? -0.778 -23.452 -9.277 1.00 92.62 92 PRO A C 1
ATOM 700 O O . PRO A 1 92 ? 0.427 -23.213 -9.371 1.00 92.62 92 PRO A O 1
ATOM 703 N N . PRO A 1 93 ? -1.660 -22.511 -8.897 1.00 93.62 93 PRO A N 1
ATOM 704 C CA . PRO A 1 93 ? -1.252 -21.145 -8.603 1.00 93.62 93 PRO A CA 1
ATOM 705 C C . PRO A 1 93 ? -0.410 -21.077 -7.325 1.00 93.62 93 PRO A C 1
ATOM 707 O O . PRO A 1 93 ? -0.649 -21.800 -6.354 1.00 93.62 93 PRO A O 1
ATOM 710 N N . ARG A 1 94 ? 0.550 -20.154 -7.299 1.00 93.06 94 ARG A N 1
ATOM 711 C CA . ARG A 1 94 ? 1.419 -19.882 -6.149 1.00 93.06 94 ARG A CA 1
ATOM 712 C C . ARG A 1 94 ? 1.234 -18.446 -5.676 1.00 93.06 94 ARG A C 1
ATOM 714 O O . ARG A 1 94 ? 1.086 -17.536 -6.484 1.00 93.06 94 ARG A O 1
ATOM 721 N N . ARG A 1 95 ? 1.282 -18.224 -4.362 1.00 92.31 95 ARG A N 1
ATOM 722 C CA . ARG A 1 95 ? 1.199 -16.877 -3.767 1.00 92.31 95 ARG A CA 1
ATOM 723 C C . ARG A 1 95 ? 2.393 -16.026 -4.191 1.00 92.31 95 ARG A C 1
ATOM 725 O O . ARG A 1 95 ? 3.511 -16.531 -4.237 1.00 92.31 95 ARG A O 1
ATOM 732 N N . LEU A 1 96 ? 2.158 -14.744 -4.465 1.00 89.75 96 LEU A N 1
ATOM 733 C CA . LEU A 1 96 ? 3.219 -13.785 -4.788 1.00 89.75 96 LEU A CA 1
ATOM 734 C C . LEU A 1 96 ? 3.945 -13.285 -3.545 1.00 89.75 96 LEU A C 1
ATOM 736 O O . LEU A 1 96 ? 5.131 -12.981 -3.624 1.00 89.75 96 LEU A O 1
ATOM 740 N N . PHE A 1 97 ? 3.245 -13.183 -2.418 1.00 90.31 97 PHE A N 1
ATOM 741 C CA . PHE A 1 97 ? 3.744 -12.490 -1.238 1.00 90.31 97 PHE A CA 1
ATOM 742 C C . PHE A 1 97 ? 3.839 -13.396 -0.012 1.00 90.31 97 PHE A C 1
ATOM 744 O O . PHE A 1 97 ? 3.025 -14.305 0.179 1.00 90.31 97 PHE A O 1
ATOM 751 N N . ARG A 1 98 ? 4.812 -13.095 0.855 1.00 90.50 98 ARG A N 1
ATOM 752 C CA . ARG A 1 98 ? 4.757 -13.472 2.278 1.00 90.50 98 ARG A CA 1
ATOM 753 C C . ARG A 1 98 ? 3.720 -12.609 3.009 1.00 90.50 98 ARG A C 1
ATOM 755 O O . ARG A 1 98 ? 3.366 -11.551 2.490 1.00 90.50 98 ARG A O 1
ATOM 762 N N . PRO A 1 99 ? 3.253 -13.006 4.211 1.00 92.56 99 PRO A N 1
ATOM 763 C CA . PRO A 1 99 ? 2.512 -12.094 5.080 1.00 92.56 99 PRO A CA 1
ATOM 764 C C . PRO A 1 99 ? 3.248 -10.753 5.228 1.00 92.56 99 PRO A C 1
ATOM 766 O O . PRO A 1 99 ? 4.483 -10.738 5.203 1.00 92.56 99 PRO A O 1
ATOM 769 N N . PRO A 1 100 ? 2.522 -9.630 5.348 1.00 94.88 100 PRO A N 1
ATOM 770 C CA . PRO A 1 100 ? 3.151 -8.323 5.308 1.00 94.88 100 PRO A CA 1
ATOM 771 C C . PRO A 1 100 ? 4.016 -8.104 6.551 1.00 94.88 100 PRO A C 1
ATOM 773 O O . PRO A 1 100 ? 3.651 -8.490 7.661 1.00 94.88 100 PRO A O 1
ATOM 776 N N . GLN A 1 101 ? 5.163 -7.464 6.342 1.00 94.56 101 GLN A N 1
ATOM 777 C CA . GLN A 1 101 ? 6.139 -7.147 7.387 1.00 94.56 101 GLN A CA 1
ATOM 778 C C . GLN A 1 101 ? 5.726 -5.919 8.203 1.00 94.56 101 GLN A C 1
ATOM 780 O O . GLN A 1 101 ? 6.173 -5.737 9.335 1.00 94.56 101 GLN A O 1
ATOM 785 N N . ARG A 1 102 ? 4.902 -5.048 7.607 1.00 96.12 102 ARG A N 1
ATOM 786 C CA . ARG A 1 102 ? 4.401 -3.832 8.242 1.00 96.12 102 ARG A CA 1
ATOM 787 C C . ARG A 1 102 ? 2.941 -3.579 7.893 1.00 96.12 102 ARG A C 1
ATOM 789 O O . ARG A 1 102 ? 2.491 -3.891 6.786 1.00 96.12 102 ARG A O 1
ATOM 796 N N . TYR A 1 103 ? 2.241 -2.944 8.822 1.00 96.88 103 TYR A N 1
ATOM 797 C CA . TYR A 1 103 ? 0.842 -2.547 8.717 1.00 96.88 103 TYR A CA 1
ATOM 798 C C . TYR A 1 103 ? 0.724 -1.048 8.951 1.00 96.88 103 TYR A C 1
ATOM 800 O O . TYR A 1 103 ? 1.313 -0.511 9.885 1.00 96.88 103 TYR A O 1
ATOM 808 N N . ASN A 1 104 ? -0.068 -0.366 8.135 1.00 94.19 104 ASN A N 1
ATOM 809 C CA . ASN A 1 104 ? -0.447 1.015 8.383 1.00 94.19 104 ASN A CA 1
ATOM 810 C C . ASN A 1 104 ? -1.959 1.165 8.201 1.00 94.19 104 ASN A C 1
ATOM 812 O O . ASN A 1 104 ? -2.562 0.543 7.321 1.00 94.19 104 ASN A O 1
ATOM 816 N N . LEU A 1 105 ? -2.581 1.975 9.046 1.00 95.25 105 LEU A N 1
ATOM 817 C CA . LEU A 1 105 ? -3.989 2.316 8.950 1.00 95.25 105 LEU A CA 1
ATOM 818 C C . LEU A 1 105 ? -4.123 3.810 9.219 1.00 95.25 105 LEU A C 1
ATOM 820 O O . LEU A 1 105 ? -3.725 4.300 10.269 1.00 95.25 105 LEU A O 1
ATOM 824 N N . LEU A 1 106 ? -4.674 4.538 8.255 1.00 92.56 106 LEU A N 1
ATOM 825 C CA . LEU A 1 106 ? -4.786 5.991 8.315 1.00 92.56 106 LEU A CA 1
ATOM 826 C C . LEU A 1 106 ? -6.247 6.411 8.243 1.00 92.56 106 LEU A C 1
ATOM 828 O O . LEU A 1 106 ? -7.019 5.851 7.466 1.00 92.56 106 LEU A O 1
ATOM 832 N N . ILE A 1 107 ? -6.607 7.441 9.004 1.00 92.19 107 ILE A N 1
ATOM 833 C CA . ILE A 1 107 ? -7.880 8.146 8.847 1.00 92.19 107 ILE A CA 1
ATOM 834 C C . ILE A 1 107 ? -7.686 9.169 7.728 1.00 92.19 107 ILE A C 1
ATOM 836 O O . ILE A 1 107 ? -6.960 10.145 7.894 1.00 92.19 107 ILE A O 1
ATOM 840 N N . LYS A 1 108 ? -8.311 8.934 6.573 1.00 91.00 108 LYS A N 1
ATOM 841 C CA . LYS A 1 108 ? -8.325 9.876 5.446 1.00 91.00 108 LYS A CA 1
ATOM 842 C C . LYS A 1 108 ? -9.291 11.025 5.704 1.00 91.00 108 LYS A C 1
ATOM 844 O O . LYS A 1 108 ? -9.023 12.158 5.324 1.00 91.00 108 LYS A O 1
ATOM 849 N N . ASN A 1 109 ? -10.439 10.705 6.287 1.00 88.69 109 ASN A N 1
ATOM 850 C CA . ASN A 1 109 ? -11.511 11.649 6.553 1.00 88.69 109 ASN A CA 1
ATOM 851 C C . ASN A 1 109 ? -12.398 11.099 7.674 1.00 88.69 109 ASN A C 1
ATOM 853 O O . ASN A 1 109 ? -12.556 9.885 7.811 1.00 88.69 109 ASN A O 1
ATOM 857 N N . ALA A 1 110 ? -12.983 11.993 8.459 1.00 87.44 110 ALA A N 1
ATOM 858 C CA . ALA A 1 110 ? -13.919 11.654 9.515 1.00 87.44 110 ALA A CA 1
ATOM 859 C C . ALA A 1 110 ? -15.072 12.655 9.489 1.00 87.44 110 ALA A C 1
ATOM 861 O O . ALA A 1 110 ? -14.867 13.866 9.541 1.00 87.44 110 ALA A O 1
ATOM 862 N N . GLN A 1 111 ? -16.294 12.144 9.395 1.00 85.50 111 GLN A N 1
ATOM 863 C CA . GLN A 1 111 ? -17.506 12.943 9.275 1.00 85.50 111 GLN A CA 1
ATOM 864 C C . GLN A 1 111 ? -18.480 12.559 10.376 1.00 85.50 111 GLN A C 1
ATOM 866 O O . GLN A 1 111 ? -18.743 11.377 10.594 1.00 85.50 111 GLN A O 1
ATOM 871 N N . LYS A 1 112 ? -19.062 13.557 11.041 1.00 81.12 112 LYS A N 1
ATOM 872 C CA . LYS A 1 112 ? -20.221 13.333 11.909 1.00 81.12 112 LYS A CA 1
ATOM 873 C C . LYS A 1 112 ? -21.452 13.149 11.029 1.00 81.12 112 LYS A C 1
ATOM 875 O O . LYS A 1 112 ? -21.662 13.916 10.093 1.00 81.12 112 LYS A O 1
ATOM 880 N N . THR A 1 113 ? -22.251 12.135 11.322 1.00 77.38 113 THR A N 1
ATOM 881 C CA . THR A 1 113 ? -23.569 11.938 10.711 1.00 77.38 113 THR A CA 1
ATOM 882 C C . THR A 1 113 ? -24.646 12.383 11.703 1.00 77.38 113 THR A C 1
ATOM 884 O O . THR A 1 113 ? -24.348 12.655 12.865 1.00 77.38 113 THR A O 1
ATOM 887 N N . ALA A 1 114 ? -25.907 12.470 11.267 1.00 75.88 114 ALA A N 1
ATOM 888 C CA . ALA A 1 114 ? -27.021 12.855 12.144 1.00 75.88 114 ALA A CA 1
ATOM 889 C C . ALA A 1 114 ? -27.152 11.946 13.382 1.00 75.88 114 ALA A C 1
ATOM 891 O O . ALA A 1 114 ? -27.570 12.394 14.446 1.00 75.88 114 ALA A O 1
ATOM 892 N N . THR A 1 115 ? -26.780 10.675 13.237 1.00 75.62 115 THR A N 1
ATOM 893 C CA . THR A 1 115 ? -26.905 9.648 14.271 1.00 75.62 115 THR A CA 1
ATOM 894 C C . THR A 1 115 ? -25.567 9.176 14.821 1.00 75.62 115 THR A C 1
ATOM 896 O O . THR A 1 115 ? -25.582 8.540 15.863 1.00 75.62 115 THR A O 1
ATOM 899 N N . GLY A 1 116 ? -24.424 9.458 14.189 1.00 79.06 116 GLY A N 1
ATOM 900 C CA . GLY A 1 116 ? -23.130 8.890 14.578 1.00 79.06 116 GLY A CA 1
ATOM 901 C C . GLY A 1 116 ? -21.946 9.460 13.798 1.00 79.06 116 GLY A C 1
ATOM 902 O O . GLY A 1 116 ? -21.758 10.677 13.742 1.00 79.06 116 GLY A O 1
ATOM 903 N N . PHE A 1 117 ? -21.113 8.594 13.219 1.00 82.06 117 PHE A N 1
ATOM 904 C CA . PHE A 1 117 ? -19.943 9.023 12.451 1.00 82.06 117 PHE A CA 1
ATOM 905 C C . PHE A 1 117 ? -19.587 8.067 11.306 1.00 82.06 117 PHE A C 1
ATOM 907 O O . PHE A 1 117 ? -19.916 6.881 11.304 1.00 82.06 117 PHE A O 1
ATOM 914 N N . LYS A 1 118 ? -18.862 8.600 10.326 1.00 87.12 118 LYS A N 1
ATOM 915 C CA . LYS A 1 118 ? -18.270 7.870 9.209 1.00 87.12 118 LYS A CA 1
ATOM 916 C C . LYS A 1 118 ? -16.777 8.169 9.157 1.00 87.12 118 LYS A C 1
ATOM 918 O O . LYS A 1 118 ? -16.385 9.331 9.136 1.00 87.12 118 LYS A O 1
ATOM 923 N N . LEU A 1 119 ? -15.959 7.124 9.115 1.00 89.50 119 LEU A N 1
ATOM 924 C CA . LEU A 1 119 ? -14.520 7.205 8.887 1.00 89.50 119 LEU A CA 1
ATOM 925 C C . LEU A 1 119 ? -14.210 6.676 7.495 1.00 89.50 119 LEU A C 1
ATOM 927 O O . LEU A 1 119 ? -14.604 5.562 7.154 1.00 89.50 119 LEU A O 1
ATOM 931 N N . ASP A 1 120 ? -13.459 7.439 6.718 1.00 91.50 120 ASP A N 1
ATOM 932 C CA . ASP A 1 120 ? -12.792 6.928 5.531 1.00 91.50 120 ASP A CA 1
ATOM 933 C C . ASP A 1 120 ? -11.365 6.569 5.930 1.00 91.50 120 ASP A C 1
ATOM 935 O O . ASP A 1 120 ? -10.596 7.418 6.382 1.00 91.50 120 ASP A O 1
ATOM 939 N N . LEU A 1 121 ? -11.023 5.297 5.792 1.00 93.50 121 LEU A N 1
ATOM 940 C CA . LEU A 1 121 ? -9.753 4.720 6.193 1.00 93.50 121 LEU A CA 1
ATOM 941 C C . LEU A 1 121 ? -8.928 4.318 4.970 1.00 93.50 121 LEU A C 1
ATOM 943 O O . LEU A 1 121 ? -9.462 3.960 3.918 1.00 93.50 121 LEU A O 1
ATOM 947 N N . ILE A 1 122 ? -7.609 4.332 5.127 1.00 93.00 122 ILE A N 1
ATOM 948 C CA . ILE A 1 122 ? -6.658 3.758 4.175 1.00 93.00 122 ILE A CA 1
ATOM 949 C C . ILE A 1 122 ? -5.863 2.692 4.920 1.00 93.00 122 ILE A C 1
ATOM 951 O O . ILE A 1 122 ? -5.082 3.018 5.808 1.00 93.00 122 ILE A O 1
ATOM 955 N N . ALA A 1 123 ? -6.073 1.425 4.567 1.00 94.50 123 ALA A N 1
ATOM 956 C CA . ALA A 1 123 ? -5.211 0.329 4.996 1.00 94.50 123 ALA A CA 1
ATOM 957 C C . ALA A 1 123 ? -4.037 0.197 4.028 1.00 94.50 123 ALA A C 1
ATOM 959 O O . ALA A 1 123 ? -4.235 0.213 2.811 1.00 94.50 123 ALA A O 1
ATOM 960 N N . MET A 1 124 ? -2.835 0.037 4.569 1.00 93.69 124 MET A N 1
ATOM 961 C CA . MET A 1 124 ? -1.611 -0.177 3.808 1.00 93.69 124 MET A CA 1
ATOM 962 C C . MET A 1 124 ? -0.849 -1.354 4.406 1.00 93.69 124 MET A C 1
ATOM 964 O O . MET A 1 124 ? -0.752 -1.491 5.626 1.00 93.69 124 MET A O 1
ATOM 968 N N . PHE A 1 125 ? -0.303 -2.201 3.547 1.00 94.88 125 PHE A N 1
ATOM 969 C CA . PHE A 1 125 ? 0.409 -3.407 3.952 1.00 94.88 125 PHE A CA 1
ATOM 970 C C . PHE A 1 125 ? 1.718 -3.498 3.174 1.00 94.88 125 PHE A C 1
ATOM 972 O O . PHE A 1 125 ? 1.692 -3.437 1.946 1.00 94.88 125 PHE A O 1
ATOM 979 N N . ALA A 1 126 ? 2.839 -3.648 3.874 1.00 93.75 126 ALA A N 1
ATOM 980 C CA . ALA A 1 126 ? 4.150 -3.814 3.255 1.00 93.75 126 ALA A CA 1
ATOM 981 C C . ALA A 1 126 ? 4.425 -5.300 3.006 1.00 93.75 126 ALA A C 1
ATOM 983 O O . ALA A 1 126 ? 4.854 -6.019 3.909 1.00 93.75 126 ALA A O 1
ATOM 984 N N . PHE A 1 127 ? 4.158 -5.767 1.792 1.00 91.19 127 PHE A N 1
ATOM 985 C CA . PHE A 1 127 ? 4.411 -7.144 1.384 1.00 91.19 127 PHE A CA 1
ATOM 986 C C . PHE A 1 127 ? 5.802 -7.312 0.773 1.00 91.19 127 PHE A C 1
ATOM 988 O O . PHE A 1 127 ? 6.330 -6.417 0.113 1.00 91.19 127 PHE A O 1
ATOM 995 N N . GLU A 1 128 ? 6.366 -8.504 0.932 1.00 88.31 128 GLU A N 1
ATOM 996 C CA . GLU A 1 128 ? 7.601 -8.909 0.266 1.00 88.31 128 GLU A CA 1
ATOM 997 C C . GLU A 1 128 ? 7.274 -9.898 -0.859 1.00 88.31 128 GLU A C 1
ATOM 999 O O . GLU A 1 128 ? 6.663 -10.945 -0.616 1.00 88.31 128 GLU A O 1
ATOM 1004 N N . CYS A 1 129 ? 7.667 -9.562 -2.091 1.00 87.19 129 CYS A N 1
ATOM 1005 C CA . CYS A 1 129 ? 7.487 -10.425 -3.256 1.00 87.19 129 CYS A CA 1
ATOM 1006 C C . CYS A 1 129 ? 8.452 -11.612 -3.225 1.00 87.19 129 CYS A C 1
ATOM 1008 O O . CYS A 1 129 ? 9.665 -11.433 -3.239 1.00 87.19 129 CYS A O 1
ATOM 1010 N N . LEU A 1 130 ? 7.905 -12.828 -3.267 1.00 90.38 130 LEU A N 1
ATOM 1011 C CA . LEU A 1 130 ? 8.651 -14.091 -3.306 1.00 90.38 130 LEU A CA 1
ATOM 1012 C C . LEU A 1 130 ? 9.428 -14.300 -4.612 1.00 90.38 130 LEU A C 1
ATOM 1014 O O . LEU A 1 130 ? 10.310 -15.151 -4.669 1.00 90.38 130 LEU A O 1
ATOM 1018 N N . TYR A 1 131 ? 9.085 -13.547 -5.656 1.00 88.44 131 TYR A N 1
ATOM 1019 C CA . TYR A 1 131 ? 9.646 -13.682 -7.000 1.00 88.44 131 TYR A CA 1
ATOM 1020 C C . TYR A 1 131 ? 10.617 -12.563 -7.371 1.00 88.44 131 TYR A C 1
ATOM 1022 O O . TYR A 1 131 ? 11.155 -12.583 -8.482 1.00 88.44 131 TYR A O 1
ATOM 1030 N N . LEU A 1 132 ? 10.812 -11.597 -6.469 1.00 85.75 132 LEU A N 1
ATOM 1031 C CA . LEU A 1 132 ? 11.785 -10.529 -6.628 1.00 85.75 132 LEU A CA 1
ATOM 1032 C C . LEU A 1 132 ? 13.120 -10.978 -6.027 1.00 85.75 132 LEU A C 1
ATOM 1034 O O . LEU A 1 132 ? 13.220 -11.195 -4.820 1.00 85.75 132 LEU A O 1
ATOM 1038 N N . SER A 1 133 ? 14.144 -11.118 -6.859 1.00 83.00 133 SER A N 1
ATOM 1039 C CA . SER A 1 133 ? 15.501 -11.426 -6.408 1.00 83.00 133 SER A CA 1
ATOM 1040 C C . SER A 1 133 ? 16.202 -10.194 -5.822 1.00 83.00 133 SER A C 1
ATOM 1042 O O . SER A 1 133 ? 15.748 -9.054 -5.951 1.00 83.00 133 SER A O 1
ATOM 1044 N N . GLY A 1 134 ? 17.331 -10.415 -5.138 1.00 78.56 134 GLY A N 1
ATOM 1045 C CA . GLY A 1 134 ? 18.093 -9.347 -4.474 1.00 78.56 134 GLY A CA 1
ATOM 1046 C C . GLY A 1 134 ? 18.657 -8.285 -5.426 1.00 78.56 134 GLY A C 1
ATOM 1047 O O . GLY A 1 134 ? 18.854 -7.143 -5.014 1.00 78.56 134 GLY A O 1
ATOM 1048 N N . ASP A 1 135 ? 18.856 -8.642 -6.692 1.00 76.75 135 ASP A N 1
ATOM 1049 C CA . ASP A 1 135 ? 19.255 -7.759 -7.792 1.00 76.75 135 ASP A CA 1
ATOM 1050 C C . ASP A 1 135 ? 18.067 -7.031 -8.452 1.00 76.75 135 ASP A C 1
ATOM 1052 O O . ASP A 1 135 ? 18.259 -6.308 -9.424 1.00 76.75 135 ASP A O 1
ATOM 1056 N N . HIS A 1 136 ? 16.860 -7.153 -7.887 1.00 76.12 136 HIS A N 1
ATOM 1057 C CA . HIS A 1 136 ? 15.620 -6.530 -8.362 1.00 76.12 136 HIS A CA 1
ATOM 1058 C C . HIS A 1 136 ? 15.083 -7.111 -9.680 1.00 76.12 136 HIS A C 1
ATOM 1060 O O . HIS A 1 136 ? 14.246 -6.486 -10.336 1.00 76.12 136 HIS A O 1
ATOM 1066 N N . SER A 1 137 ? 15.499 -8.330 -10.044 1.00 77.44 137 SER A N 1
ATOM 1067 C CA . SER A 1 137 ? 14.870 -9.085 -11.129 1.00 77.44 137 SER A CA 1
ATOM 1068 C C . SER A 1 137 ? 13.574 -9.761 -10.665 1.00 77.44 137 SER A C 1
ATOM 1070 O O . SER A 1 137 ? 13.471 -10.298 -9.562 1.00 77.44 137 SER A O 1
ATOM 1072 N N . CYS A 1 138 ? 12.541 -9.709 -11.505 1.00 80.31 138 CYS A N 1
ATOM 1073 C CA . CYS A 1 138 ? 11.229 -10.281 -11.219 1.00 80.31 138 CYS A CA 1
ATOM 1074 C C . CYS A 1 138 ? 11.017 -11.544 -12.059 1.00 80.31 138 CYS A C 1
ATOM 1076 O O . CYS A 1 138 ? 10.689 -11.468 -13.243 1.00 80.31 138 CYS A O 1
ATOM 1078 N N . SER A 1 139 ? 11.164 -12.710 -11.431 1.00 85.62 139 SER A N 1
ATOM 1079 C CA . SER A 1 139 ? 11.139 -14.023 -12.103 1.00 85.62 139 SER A CA 1
ATOM 1080 C C . SER A 1 139 ? 9.775 -14.444 -12.665 1.00 85.62 139 SER A C 1
ATOM 1082 O O . SER A 1 139 ? 9.686 -15.450 -13.359 1.00 85.62 139 SER A O 1
ATOM 1084 N N . ILE A 1 140 ? 8.704 -13.689 -12.400 1.00 82.12 140 ILE A N 1
ATOM 1085 C CA . ILE A 1 140 ? 7.381 -13.928 -13.007 1.00 82.12 140 ILE A CA 1
ATOM 1086 C C . ILE A 1 140 ? 7.191 -13.178 -14.330 1.00 82.12 140 ILE A C 1
ATOM 1088 O O . ILE A 1 140 ? 6.209 -13.428 -15.026 1.00 82.12 140 ILE A O 1
ATOM 1092 N N . HIS A 1 141 ? 8.107 -12.270 -14.683 1.00 77.75 141 HIS A N 1
ATOM 1093 C CA . HIS A 1 141 ? 8.064 -11.533 -15.943 1.00 77.75 141 HIS A CA 1
ATOM 1094 C C . HIS A 1 141 ? 8.512 -12.431 -17.113 1.00 77.75 141 HIS A C 1
ATOM 1096 O O . HIS A 1 141 ? 9.508 -13.144 -16.967 1.00 77.75 141 HIS A O 1
ATOM 1102 N N . PRO A 1 142 ? 7.865 -12.378 -18.295 1.00 75.88 142 PRO A N 1
ATOM 1103 C CA . PRO A 1 142 ? 8.228 -13.228 -19.435 1.00 75.88 142 PRO A CA 1
ATOM 1104 C C . PRO A 1 142 ? 9.694 -13.070 -19.863 1.00 75.88 142 PRO A C 1
ATOM 1106 O O . PRO A 1 142 ? 10.350 -14.062 -20.173 1.00 75.88 142 PRO A O 1
ATOM 1109 N N . THR A 1 143 ? 10.242 -11.853 -19.783 1.00 74.69 143 THR A N 1
ATOM 1110 C CA . THR A 1 143 ? 11.663 -11.574 -20.079 1.00 74.69 143 THR A CA 1
ATOM 1111 C C . THR A 1 143 ? 12.644 -12.302 -19.154 1.00 74.69 143 THR A C 1
ATOM 1113 O O . THR A 1 143 ? 13.789 -12.508 -19.533 1.00 74.69 143 THR A O 1
ATOM 1116 N N . GLN A 1 144 ? 12.205 -12.714 -17.961 1.00 76.81 144 GLN A N 1
ATOM 1117 C CA . GLN A 1 144 ? 13.009 -13.432 -16.964 1.00 76.81 144 GLN A CA 1
ATOM 1118 C C . GLN A 1 144 ? 12.602 -14.911 -16.829 1.00 76.81 144 GLN A C 1
ATOM 1120 O O . GLN A 1 144 ? 13.263 -15.673 -16.130 1.00 76.81 144 GLN A O 1
ATOM 1125 N N . ASN A 1 145 ? 11.523 -15.338 -17.498 1.00 80.19 145 ASN A N 1
ATOM 1126 C CA . ASN A 1 145 ? 10.926 -16.671 -17.358 1.00 80.19 145 ASN A CA 1
ATOM 1127 C C . ASN A 1 145 ? 10.767 -17.387 -18.706 1.00 80.19 145 ASN A C 1
ATOM 1129 O O . ASN A 1 145 ? 9.726 -17.987 -18.989 1.00 80.19 145 ASN A O 1
ATOM 1133 N N . ALA A 1 146 ? 11.789 -17.303 -19.562 1.00 83.38 146 ALA A N 1
ATOM 1134 C CA . ALA A 1 146 ? 11.816 -17.968 -20.869 1.00 83.38 146 ALA A CA 1
ATOM 1135 C C . ALA A 1 146 ? 10.549 -17.701 -21.716 1.00 83.38 146 ALA A C 1
ATOM 1137 O O . ALA A 1 146 ? 9.988 -18.609 -22.325 1.00 83.38 146 ALA A O 1
ATOM 1138 N N . GLY A 1 147 ? 10.048 -16.461 -21.693 1.00 78.19 147 GLY A N 1
ATOM 1139 C CA . GLY A 1 147 ? 8.852 -16.033 -22.422 1.00 78.19 147 GLY A CA 1
ATOM 1140 C C . GLY A 1 147 ? 7.516 -16.349 -21.739 1.00 78.19 147 GLY A C 1
ATOM 1141 O O . GLY A 1 147 ? 6.478 -15.894 -22.212 1.00 78.19 147 GLY A O 1
ATOM 1142 N N . ARG A 1 148 ? 7.499 -17.079 -20.616 1.00 82.44 148 ARG A N 1
ATOM 1143 C CA . ARG A 1 148 ? 6.259 -17.401 -19.891 1.00 82.44 148 ARG A CA 1
ATOM 1144 C C . ARG A 1 148 ? 5.866 -16.272 -18.944 1.00 82.44 148 ARG A C 1
ATOM 1146 O O . ARG A 1 148 ? 6.509 -16.058 -17.918 1.00 82.44 148 ARG A O 1
ATOM 1153 N N . ASP A 1 149 ? 4.771 -15.591 -19.251 1.00 82.38 149 ASP A N 1
ATOM 1154 C CA . ASP A 1 149 ? 4.181 -14.609 -18.346 1.00 82.38 149 ASP A CA 1
ATOM 1155 C C . ASP A 1 149 ? 3.286 -15.302 -17.316 1.00 82.38 149 ASP A C 1
ATOM 1157 O O . ASP A 1 149 ? 2.169 -15.717 -17.631 1.00 82.38 149 ASP A O 1
ATOM 1161 N N . ILE A 1 150 ? 3.784 -15.433 -16.083 1.00 87.75 150 ILE A N 1
ATOM 1162 C CA . ILE A 1 150 ? 3.025 -16.044 -14.981 1.00 87.75 150 ILE A CA 1
ATOM 1163 C C . ILE A 1 150 ? 2.466 -15.025 -13.988 1.00 87.75 150 ILE A C 1
ATOM 1165 O O . ILE A 1 150 ? 1.977 -15.387 -12.912 1.00 87.75 150 ILE A O 1
ATOM 1169 N N . ARG A 1 151 ? 2.529 -13.735 -14.340 1.00 85.69 151 ARG A N 1
ATOM 1170 C CA . ARG A 1 151 ? 1.997 -12.659 -13.508 1.00 85.69 151 ARG A CA 1
ATOM 1171 C C . ARG A 1 151 ? 0.474 -12.772 -13.394 1.00 85.69 151 ARG A C 1
ATOM 1173 O O . ARG A 1 151 ? -0.205 -13.087 -14.375 1.00 85.69 151 ARG A O 1
ATOM 1180 N N . PRO A 1 152 ? -0.101 -12.451 -12.229 1.00 80.94 152 PRO A N 1
ATOM 1181 C CA . PRO A 1 152 ? -1.528 -12.188 -12.150 1.00 80.94 152 PRO A CA 1
ATOM 1182 C C . PRO A 1 152 ? -1.936 -10.941 -12.952 1.00 80.94 152 PRO A C 1
ATOM 1184 O O . PRO A 1 152 ? -1.121 -10.023 -13.103 1.00 80.94 152 PRO A O 1
ATOM 1187 N N . PRO A 1 153 ? -3.226 -10.828 -13.336 1.00 73.75 153 PRO A N 1
ATOM 1188 C CA . PRO A 1 153 ? -3.753 -9.701 -14.109 1.00 73.75 153 PRO A CA 1
ATOM 1189 C C . PRO A 1 153 ? -3.433 -8.309 -13.543 1.00 73.75 153 PRO A C 1
ATOM 1191 O O . PRO A 1 153 ? -3.194 -7.365 -14.288 1.00 73.75 153 PRO A O 1
ATOM 1194 N N . HIS A 1 154 ? -3.407 -8.151 -12.217 1.00 70.81 154 HIS A N 1
ATOM 1195 C CA . HIS A 1 154 ? -3.100 -6.860 -11.591 1.00 70.81 154 HIS A CA 1
ATOM 1196 C C . HIS A 1 154 ? -1.615 -6.485 -11.705 1.00 70.81 154 HIS A C 1
ATOM 1198 O O . HIS A 1 154 ? -1.300 -5.309 -11.848 1.00 70.81 154 HIS A O 1
ATOM 1204 N N . CYS A 1 155 ? -0.701 -7.462 -11.665 1.00 73.88 155 CYS A N 1
ATOM 1205 C CA . CYS A 1 155 ? 0.729 -7.228 -11.866 1.00 73.88 155 CYS A CA 1
ATOM 1206 C C . CYS A 1 155 ? 1.052 -7.035 -13.346 1.00 73.88 155 CYS A C 1
ATOM 1208 O O . CYS A 1 155 ? 1.928 -6.238 -13.666 1.00 73.88 155 CYS A O 1
ATOM 1210 N N . SER A 1 156 ? 0.354 -7.731 -14.248 1.00 69.12 156 SER A N 1
ATOM 1211 C CA . SER A 1 156 ? 0.505 -7.511 -15.689 1.00 69.12 156 SER A CA 1
ATOM 1212 C C . SER A 1 156 ? -0.042 -6.149 -16.123 1.00 69.12 156 SER A C 1
ATOM 1214 O O . SER A 1 156 ? 0.498 -5.550 -17.044 1.00 69.12 156 SER A O 1
ATOM 1216 N N . ALA A 1 157 ? -1.078 -5.641 -15.445 1.00 68.56 157 ALA A N 1
ATOM 1217 C CA . ALA A 1 157 ? -1.620 -4.301 -15.672 1.00 68.56 157 ALA A CA 1
ATOM 1218 C C . ALA A 1 157 ? -0.835 -3.184 -14.958 1.00 68.56 157 ALA A C 1
ATOM 1220 O O . ALA A 1 157 ? -1.040 -2.006 -15.254 1.00 68.56 157 ALA A O 1
ATOM 1221 N N . LEU A 1 158 ? 0.045 -3.518 -14.007 1.00 68.75 158 LEU A N 1
ATOM 1222 C CA . LEU A 1 158 ? 0.855 -2.533 -13.294 1.00 68.75 158 LEU A CA 1
ATOM 1223 C C . LEU A 1 158 ? 1.837 -1.862 -14.257 1.00 68.75 158 LEU A C 1
ATOM 1225 O O . LEU A 1 158 ? 2.653 -2.525 -14.889 1.00 68.75 158 LEU A O 1
ATOM 1229 N N . GLY A 1 159 ? 1.774 -0.536 -14.341 1.00 64.12 159 GLY A N 1
ATOM 1230 C CA . GLY A 1 159 ? 2.547 0.226 -15.311 1.00 64.12 159 GLY A CA 1
ATOM 1231 C C . GLY A 1 159 ? 1.941 0.235 -16.708 1.00 64.12 159 GLY A C 1
ATOM 1232 O O . GLY A 1 159 ? 2.656 0.543 -17.653 1.00 64.12 159 GLY A O 1
ATOM 1233 N N . ALA A 1 160 ? 0.644 -0.057 -16.867 1.00 71.00 160 ALA A N 1
ATOM 1234 C CA . ALA A 1 160 ? -0.036 0.204 -18.130 1.00 71.00 160 ALA A CA 1
ATOM 1235 C C . ALA A 1 160 ? 0.175 1.689 -18.510 1.00 71.00 160 ALA A C 1
ATOM 1237 O O . ALA A 1 160 ? -0.257 2.566 -17.759 1.00 71.00 160 ALA A O 1
ATOM 1238 N N . PRO A 1 161 ? 0.820 2.012 -19.647 1.00 67.19 161 PRO A N 1
ATOM 1239 C CA . PRO A 1 161 ? 1.215 3.393 -19.963 1.00 67.19 161 PRO A CA 1
ATOM 1240 C C . PRO A 1 161 ? 0.015 4.333 -20.125 1.00 67.19 161 PRO A C 1
ATOM 1242 O O . PRO A 1 161 ? 0.121 5.548 -19.977 1.00 67.19 161 PRO A O 1
ATOM 1245 N N . VAL A 1 162 ? -1.147 3.749 -20.418 1.00 69.31 162 VAL A N 1
ATOM 1246 C CA . VAL A 1 162 ? -2.429 4.441 -20.561 1.00 69.31 162 VAL A CA 1
ATOM 1247 C C . VAL A 1 162 ? -3.149 4.687 -19.231 1.00 69.31 162 VAL A C 1
ATOM 1249 O O . VAL A 1 162 ? -4.145 5.419 -19.236 1.00 69.31 162 VAL A O 1
ATOM 1252 N N . ALA A 1 163 ? -2.677 4.093 -18.127 1.00 75.62 163 ALA A N 1
ATOM 1253 C CA . ALA A 1 163 ? -3.298 4.213 -16.814 1.00 75.62 163 ALA A CA 1
ATOM 1254 C C . ALA A 1 163 ? -3.118 5.624 -16.251 1.00 75.62 163 ALA A C 1
ATOM 1256 O O . ALA A 1 163 ? -2.019 6.190 -16.221 1.00 75.62 163 ALA A O 1
ATOM 1257 N N . LYS A 1 164 ? -4.219 6.194 -15.774 1.00 77.94 164 LYS A N 1
ATOM 1258 C CA . LYS A 1 164 ? -4.253 7.513 -15.145 1.00 77.94 164 LYS A CA 1
ATOM 1259 C C . LYS A 1 164 ? -4.122 7.411 -13.635 1.00 77.94 164 LYS A C 1
ATOM 1261 O O . LYS A 1 164 ? -4.318 6.365 -13.023 1.00 77.94 164 LYS A O 1
ATOM 1266 N N . GLU A 1 165 ? -3.804 8.545 -13.026 1.00 77.81 165 GLU A N 1
ATOM 1267 C CA . GLU A 1 165 ? -3.766 8.666 -11.573 1.00 77.81 165 GLU A CA 1
ATOM 1268 C C . GLU A 1 165 ? -5.126 8.300 -10.974 1.00 77.81 165 GLU A C 1
ATOM 1270 O O . GLU A 1 165 ? -6.155 8.837 -11.380 1.00 77.81 165 GLU A O 1
ATOM 1275 N N . GLY A 1 166 ? -5.117 7.351 -10.038 1.00 71.56 166 GLY A N 1
ATOM 1276 C CA . GLY A 1 166 ? -6.325 6.799 -9.425 1.00 71.56 166 GLY A CA 1
ATOM 1277 C C . GLY A 1 166 ? -6.891 5.540 -10.096 1.00 71.56 166 GLY A C 1
ATOM 1278 O O . GLY A 1 166 ? -7.793 4.933 -9.524 1.00 71.56 166 GLY A O 1
ATOM 1279 N N . GLU A 1 167 ? -6.369 5.106 -11.248 1.00 71.69 167 GLU A N 1
ATOM 1280 C CA . GLU A 1 167 ? -6.782 3.856 -11.907 1.00 71.69 167 GLU A CA 1
ATOM 1281 C C . GLU A 1 167 ? -5.962 2.644 -11.423 1.00 71.69 167 GLU A C 1
ATOM 1283 O O . GLU A 1 167 ? -4.829 2.762 -10.946 1.00 71.69 167 GLU A O 1
ATOM 1288 N N . THR A 1 168 ? -6.528 1.439 -11.559 1.00 66.06 168 THR A N 1
ATOM 1289 C CA . THR A 1 168 ? -5.789 0.192 -11.314 1.00 66.06 168 THR A CA 1
ATOM 1290 C C . THR A 1 168 ? -4.615 0.079 -12.282 1.00 66.06 168 THR A C 1
ATOM 1292 O O . THR A 1 168 ? -4.762 0.316 -13.476 1.00 66.06 168 THR A O 1
ATOM 1295 N N . GLY A 1 169 ? -3.446 -0.300 -11.765 1.00 69.38 169 GLY A N 1
ATOM 1296 C CA . GLY A 1 169 ? -2.239 -0.436 -12.576 1.00 69.38 169 GLY A CA 1
ATOM 1297 C C . GLY A 1 169 ? -1.482 0.875 -12.814 1.00 69.38 169 GLY A C 1
ATOM 1298 O O . GLY A 1 169 ? -0.471 0.869 -13.509 1.00 69.38 169 GLY A O 1
ATOM 1299 N N . PHE A 1 170 ? -1.905 1.990 -12.210 1.00 80.62 170 PHE A N 1
ATOM 1300 C CA . PHE A 1 170 ? -1.161 3.246 -12.269 1.00 80.62 170 PHE A CA 1
ATOM 1301 C C . PHE A 1 170 ? 0.249 3.110 -11.668 1.00 80.62 170 PHE A C 1
ATOM 1303 O O . PHE A 1 170 ? 0.406 2.747 -10.503 1.00 80.62 170 PHE A O 1
ATOM 1310 N N . CYS A 1 171 ? 1.276 3.454 -12.450 1.00 85.94 171 CYS A N 1
ATOM 1311 C CA . CYS A 1 171 ? 2.655 3.585 -11.980 1.00 85.94 171 CYS A CA 1
ATOM 1312 C C . CYS A 1 171 ? 3.212 4.944 -12.406 1.00 85.94 171 CYS A C 1
ATOM 1314 O O . CYS A 1 171 ? 3.314 5.232 -13.600 1.00 85.94 171 CYS A O 1
ATOM 1316 N N . ARG A 1 172 ? 3.611 5.772 -11.435 1.00 87.31 172 ARG A N 1
ATOM 1317 C CA . ARG A 1 172 ? 4.135 7.121 -11.690 1.00 87.31 172 ARG A CA 1
ATOM 1318 C C . ARG A 1 172 ? 5.416 7.109 -12.517 1.00 87.31 172 ARG A C 1
ATOM 1320 O O . ARG A 1 172 ? 5.563 7.951 -13.395 1.00 87.31 172 ARG A O 1
ATOM 1327 N N . VAL A 1 173 ? 6.299 6.141 -12.272 1.00 89.75 173 VAL A N 1
ATOM 1328 C CA . VAL A 1 173 ? 7.565 6.005 -13.006 1.00 89.75 173 VAL A CA 1
ATOM 1329 C C . VAL A 1 173 ? 7.310 5.656 -14.470 1.00 89.75 173 VAL A C 1
ATOM 1331 O O . VAL A 1 173 ? 7.847 6.312 -15.357 1.00 89.75 173 VAL A O 1
ATOM 1334 N N . ILE A 1 174 ? 6.428 4.687 -14.738 1.00 87.06 174 ILE A N 1
ATOM 1335 C CA . ILE A 1 174 ? 6.073 4.331 -16.117 1.00 87.06 174 ILE A CA 1
ATOM 1336 C C . ILE A 1 174 ? 5.317 5.466 -16.813 1.00 87.06 174 ILE A C 1
ATOM 1338 O O . ILE A 1 174 ? 5.606 5.768 -17.967 1.00 87.06 174 ILE A O 1
ATOM 1342 N N . ARG A 1 175 ? 4.419 6.170 -16.111 1.00 87.25 175 ARG A N 1
ATOM 1343 C CA . ARG A 1 175 ? 3.780 7.384 -16.643 1.00 87.25 175 ARG A CA 1
ATOM 1344 C C . ARG A 1 175 ? 4.813 8.450 -17.007 1.00 87.25 175 ARG A C 1
ATOM 1346 O O . ARG A 1 175 ? 4.689 9.056 -18.065 1.00 87.25 175 ARG A O 1
ATOM 1353 N N . ALA A 1 176 ? 5.806 8.696 -16.153 1.00 89.62 176 ALA A N 1
ATOM 1354 C CA . ALA A 1 176 ? 6.863 9.661 -16.441 1.00 89.62 176 ALA A CA 1
ATOM 1355 C C . ALA A 1 176 ? 7.654 9.254 -17.691 1.00 89.62 176 ALA A C 1
ATOM 1357 O O . ALA A 1 176 ? 7.814 10.075 -18.588 1.00 89.62 176 ALA A O 1
ATOM 1358 N N . ALA A 1 177 ? 8.043 7.979 -17.792 1.00 88.81 177 ALA A N 1
ATOM 1359 C CA . ALA A 1 177 ? 8.741 7.438 -18.956 1.00 88.81 177 ALA A CA 1
ATOM 1360 C C . ALA A 1 177 ? 7.914 7.526 -20.250 1.00 88.81 177 ALA A C 1
ATOM 1362 O O . ALA A 1 177 ? 8.460 7.837 -21.305 1.00 88.81 177 ALA A O 1
ATOM 1363 N N . ALA A 1 178 ? 6.603 7.277 -20.175 1.00 86.31 178 ALA A N 1
ATOM 1364 C CA . ALA A 1 178 ? 5.702 7.361 -21.321 1.00 86.31 178 ALA A CA 1
ATOM 1365 C C . ALA A 1 178 ? 5.498 8.811 -21.787 1.00 86.31 178 ALA A C 1
ATOM 1367 O O . ALA A 1 178 ? 5.535 9.091 -22.981 1.00 86.31 178 ALA A O 1
ATOM 1368 N N . LEU A 1 179 ? 5.310 9.751 -20.854 1.00 86.50 179 LEU A N 1
ATOM 1369 C CA . LEU A 1 179 ? 5.084 11.163 -21.184 1.00 86.50 179 LEU A CA 1
ATOM 1370 C C . LEU A 1 179 ? 6.348 11.867 -21.685 1.00 86.50 179 LEU A C 1
ATOM 1372 O O . LEU A 1 179 ? 6.243 12.817 -22.459 1.00 86.50 179 LEU A O 1
ATOM 1376 N N . SER A 1 180 ? 7.528 11.421 -21.257 1.00 87.94 180 SER A N 1
ATOM 1377 C CA . SER A 1 180 ? 8.796 12.014 -21.674 1.00 87.94 180 SER A CA 1
ATOM 1378 C C . SER A 1 180 ? 9.400 11.348 -22.914 1.00 87.94 180 SER A C 1
ATOM 1380 O O . SER A 1 180 ? 10.334 11.896 -23.479 1.00 87.94 180 SER A O 1
ATOM 1382 N N . GLN A 1 181 ? 8.862 10.231 -23.419 1.00 86.31 181 GLN A N 1
ATOM 1383 C CA . GLN A 1 181 ? 9.489 9.413 -24.476 1.00 86.31 181 GLN A CA 1
ATOM 1384 C C . GLN A 1 181 ? 9.985 10.185 -25.722 1.00 86.31 181 GLN A C 1
ATOM 1386 O O . GLN A 1 181 ? 10.954 9.771 -26.354 1.00 86.31 181 GLN A O 1
ATOM 1391 N N . HIS A 1 182 ? 9.356 11.317 -26.059 1.00 85.25 182 HIS A N 1
ATOM 1392 C CA . HIS A 1 182 ? 9.696 12.152 -27.218 1.00 85.25 182 HIS A CA 1
ATOM 1393 C C . HIS A 1 182 ? 10.555 13.392 -26.899 1.00 85.25 182 HIS A C 1
ATOM 1395 O O . HIS A 1 182 ? 10.848 14.171 -27.804 1.00 85.25 182 HIS A O 1
ATOM 1401 N N . THR A 1 183 ? 10.950 13.616 -25.643 1.00 88.06 183 THR A N 1
ATOM 1402 C CA . THR A 1 183 ? 11.893 14.687 -25.272 1.00 88.06 183 THR A CA 1
ATOM 1403 C C . THR A 1 183 ? 13.336 14.226 -25.476 1.00 88.06 183 THR A C 1
ATOM 1405 O O . THR A 1 183 ? 13.573 13.056 -25.761 1.00 88.06 183 THR A O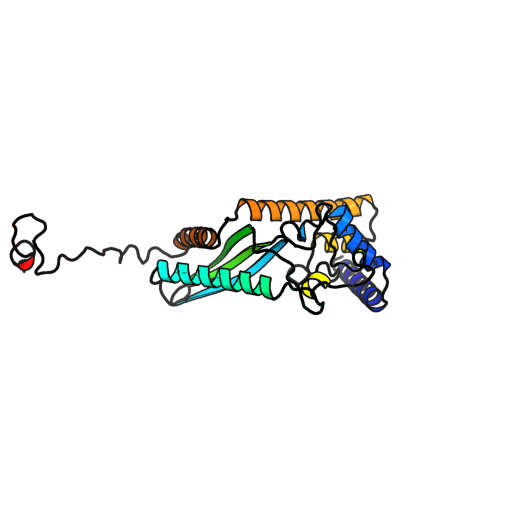 1
ATOM 1408 N N . ASP A 1 184 ? 14.327 15.105 -25.314 1.00 93.69 184 ASP A N 1
ATOM 1409 C CA . ASP A 1 184 ? 15.737 14.693 -25.274 1.00 93.69 184 ASP A CA 1
ATOM 1410 C C . ASP A 1 184 ? 16.048 13.817 -24.047 1.00 93.69 184 ASP A C 1
ATOM 1412 O O . ASP A 1 184 ? 15.283 13.782 -23.080 1.00 93.69 184 ASP A O 1
ATOM 1416 N N . ALA A 1 185 ? 17.179 13.106 -24.102 1.00 88.94 185 ALA A N 1
ATOM 1417 C CA . ALA A 1 185 ? 17.571 12.136 -23.082 1.00 88.94 185 ALA A CA 1
ATOM 1418 C C . ALA A 1 185 ? 17.671 12.745 -21.677 1.00 88.94 185 ALA A C 1
ATOM 1420 O O . ALA A 1 185 ? 17.148 12.155 -20.739 1.00 88.94 185 ALA A O 1
ATOM 1421 N N . ALA A 1 186 ? 18.242 13.946 -21.540 1.00 93.00 186 ALA A N 1
ATOM 1422 C CA . ALA A 1 186 ? 18.410 14.579 -20.235 1.00 93.00 186 ALA A CA 1
ATOM 1423 C C . ALA A 1 186 ? 17.053 14.877 -19.578 1.00 93.00 186 ALA A C 1
ATOM 1425 O O . ALA A 1 186 ? 16.839 14.530 -18.419 1.00 93.00 186 ALA A O 1
ATOM 1426 N N . ARG A 1 187 ? 16.098 15.432 -20.337 1.00 91.75 187 ARG A N 1
ATOM 1427 C CA . ARG A 1 187 ? 14.735 15.682 -19.834 1.00 91.75 187 ARG A CA 1
ATOM 1428 C C . ARG A 1 187 ? 13.978 14.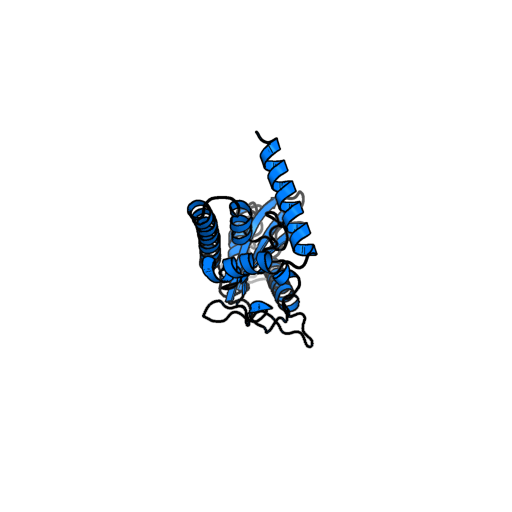397 -19.495 1.00 91.75 187 ARG A C 1
ATOM 1430 O O . ARG A 1 187 ? 13.197 14.380 -18.542 1.00 91.75 187 ARG A O 1
ATOM 1437 N N . ARG A 1 188 ? 14.189 13.320 -20.261 1.00 91.19 188 ARG A N 1
ATOM 1438 C CA . ARG A 1 188 ? 13.588 12.009 -19.956 1.00 91.19 188 ARG A CA 1
ATOM 1439 C C . ARG A 1 188 ? 14.108 11.450 -18.646 1.00 91.19 188 ARG A C 1
ATOM 1441 O O . ARG A 1 188 ? 13.305 11.048 -17.804 1.00 91.19 188 ARG A O 1
ATOM 1448 N N . ASP A 1 189 ? 15.425 11.456 -18.485 1.00 91.44 189 ASP A N 1
ATOM 1449 C CA . ASP A 1 189 ? 16.104 10.907 -17.317 1.00 91.44 189 ASP A CA 1
ATOM 1450 C C . ASP A 1 189 ? 15.745 11.694 -16.054 1.00 91.44 189 ASP A C 1
ATOM 1452 O O . ASP A 1 189 ? 15.453 11.095 -15.018 1.00 91.44 189 ASP A O 1
ATOM 1456 N N . GLU A 1 190 ? 15.661 13.023 -16.150 1.00 94.69 190 GLU A N 1
ATOM 1457 C CA . GLU A 1 190 ? 15.190 13.886 -15.065 1.00 94.69 190 GLU A CA 1
ATOM 1458 C C . GLU A 1 190 ? 13.748 13.541 -14.654 1.00 94.69 190 GLU A C 1
ATOM 1460 O O . GLU A 1 190 ? 13.468 13.331 -13.473 1.00 94.69 190 GLU A O 1
ATOM 1465 N N . ALA A 1 191 ? 12.825 13.409 -15.615 1.00 92.31 191 ALA A N 1
ATOM 1466 C CA . ALA A 1 191 ? 11.429 13.081 -15.325 1.00 92.31 191 ALA A CA 1
ATOM 1467 C C . ALA A 1 191 ? 11.274 11.710 -14.641 1.00 92.31 191 ALA A C 1
ATOM 1469 O O . ALA A 1 191 ? 10.496 11.570 -13.691 1.00 92.31 191 ALA A O 1
ATOM 1470 N N . ILE A 1 192 ? 12.018 10.702 -15.108 1.00 92.00 192 ILE A N 1
ATOM 1471 C CA . ILE A 1 192 ? 12.025 9.358 -14.517 1.00 92.00 192 ILE A CA 1
ATOM 1472 C C . ILE A 1 192 ? 12.631 9.402 -13.111 1.00 92.00 192 ILE A C 1
ATOM 1474 O O . ILE A 1 192 ? 12.044 8.842 -12.186 1.00 92.00 192 ILE A O 1
ATOM 1478 N N . THR A 1 193 ? 13.752 10.103 -12.928 1.00 93.38 193 THR A N 1
ATOM 1479 C CA . THR A 1 193 ? 14.427 10.247 -11.627 1.00 93.38 193 THR A CA 1
ATOM 1480 C C . THR A 1 193 ? 13.513 10.906 -10.601 1.00 93.38 193 THR A C 1
ATOM 1482 O O . THR A 1 193 ? 13.298 10.346 -9.528 1.00 93.38 193 THR A O 1
ATOM 1485 N N . ASN A 1 194 ? 12.868 12.018 -10.957 1.00 93.06 194 ASN A N 1
ATOM 1486 C CA . ASN A 1 194 ? 11.924 12.710 -10.078 1.00 93.06 194 ASN A CA 1
ATOM 1487 C C . ASN A 1 194 ? 10.747 11.807 -9.670 1.00 93.06 194 ASN A C 1
ATOM 1489 O O . ASN A 1 194 ? 10.311 11.813 -8.516 1.00 93.06 194 ASN A O 1
ATOM 1493 N N . ALA A 1 195 ? 10.231 10.995 -10.600 1.00 91.81 195 ALA A N 1
ATOM 1494 C CA . ALA A 1 195 ? 9.173 10.036 -10.296 1.00 91.81 195 ALA A CA 1
ATOM 1495 C C . ALA A 1 195 ? 9.653 8.924 -9.348 1.00 91.81 195 ALA A C 1
ATOM 1497 O O . ALA A 1 195 ? 8.930 8.562 -8.421 1.00 91.81 195 ALA A O 1
ATOM 1498 N N . VAL A 1 196 ? 10.864 8.403 -9.559 1.00 91.12 196 VAL A N 1
ATOM 1499 C CA . VAL A 1 196 ? 11.494 7.391 -8.697 1.00 91.12 196 VAL A CA 1
ATOM 1500 C C . VAL A 1 196 ? 11.702 7.932 -7.283 1.00 91.12 196 VAL A C 1
ATOM 1502 O O . VAL A 1 196 ? 11.331 7.271 -6.313 1.00 91.12 196 VAL A O 1
ATOM 1505 N N . GLU A 1 197 ? 12.233 9.146 -7.150 1.00 91.31 197 GLU A N 1
ATOM 1506 C CA . GLU A 1 197 ? 12.448 9.783 -5.851 1.00 91.31 197 GLU A CA 1
ATOM 1507 C C . GLU A 1 197 ? 11.138 10.020 -5.103 1.00 91.31 197 GLU A C 1
ATOM 1509 O O . GLU A 1 197 ? 11.054 9.730 -3.910 1.00 91.31 197 GLU A O 1
ATOM 1514 N N . PHE A 1 198 ? 10.095 10.478 -5.797 1.00 89.88 198 PHE A N 1
ATOM 1515 C CA . PHE A 1 198 ? 8.780 10.667 -5.193 1.00 89.88 198 PHE A CA 1
ATOM 1516 C C . PHE A 1 198 ? 8.206 9.359 -4.628 1.00 89.88 198 PHE A C 1
ATOM 1518 O O . PHE A 1 198 ? 7.729 9.330 -3.488 1.00 89.88 198 PHE A O 1
ATOM 1525 N N . GLU A 1 199 ? 8.242 8.279 -5.414 1.00 87.38 199 GLU A N 1
ATOM 1526 C CA . GLU A 1 199 ? 7.729 6.971 -4.992 1.00 87.38 199 GLU A CA 1
ATOM 1527 C C . GLU A 1 199 ? 8.559 6.399 -3.835 1.00 87.38 199 GLU A C 1
ATOM 1529 O O . GLU A 1 199 ? 7.990 5.922 -2.852 1.00 87.38 199 GLU A O 1
ATOM 1534 N N . ARG A 1 200 ? 9.892 6.530 -3.888 1.00 87.81 200 ARG A N 1
ATOM 1535 C CA . ARG A 1 200 ? 10.785 6.127 -2.794 1.00 87.81 200 ARG A CA 1
ATOM 1536 C C . ARG A 1 200 ? 10.470 6.884 -1.505 1.00 87.81 200 ARG A C 1
ATOM 1538 O O . ARG A 1 200 ? 10.186 6.249 -0.496 1.00 87.81 200 ARG A O 1
ATOM 1545 N N . ASN A 1 201 ? 10.438 8.215 -1.546 1.00 88.12 201 ASN A N 1
ATOM 1546 C CA . ASN A 1 201 ? 10.176 9.045 -0.366 1.00 88.12 201 ASN A CA 1
ATOM 1547 C C . ASN A 1 201 ? 8.778 8.778 0.214 1.00 88.12 201 ASN A C 1
ATOM 1549 O O . ASN A 1 201 ? 8.548 8.875 1.418 1.00 88.12 201 ASN A O 1
ATOM 1553 N N . THR A 1 202 ? 7.805 8.453 -0.639 1.00 86.31 202 THR A N 1
ATOM 1554 C CA . THR A 1 202 ? 6.458 8.076 -0.199 1.00 86.31 202 THR A CA 1
ATOM 1555 C C . THR A 1 202 ? 6.456 6.703 0.471 1.00 86.31 202 THR A C 1
ATOM 1557 O O . THR A 1 202 ? 5.913 6.570 1.567 1.00 86.31 202 THR A O 1
ATOM 1560 N N . SER A 1 203 ? 7.123 5.712 -0.124 1.00 85.31 203 SER A N 1
ATOM 1561 C CA . SER A 1 203 ? 7.289 4.375 0.457 1.00 85.31 203 SER A CA 1
ATOM 1562 C C . SER A 1 203 ? 8.026 4.415 1.800 1.00 85.31 203 SER A C 1
ATOM 1564 O O . SER A 1 203 ? 7.561 3.815 2.768 1.00 85.31 203 SER A O 1
ATOM 1566 N N . GLU A 1 204 ? 9.123 5.171 1.894 1.00 88.00 204 GLU A N 1
ATOM 1567 C CA . GLU A 1 204 ? 9.913 5.338 3.119 1.00 88.00 204 GLU A CA 1
ATOM 1568 C C . GLU A 1 204 ? 9.093 5.972 4.245 1.00 88.00 204 GLU A C 1
ATOM 1570 O O . GLU A 1 204 ? 9.119 5.471 5.367 1.00 88.00 204 GLU A O 1
ATOM 1575 N N . ARG A 1 205 ? 8.295 7.010 3.953 1.00 87.69 205 ARG A N 1
ATOM 1576 C CA . ARG A 1 205 ? 7.375 7.601 4.940 1.00 87.69 205 ARG A CA 1
ATOM 1577 C C . ARG A 1 205 ? 6.323 6.604 5.410 1.00 87.69 205 ARG A C 1
ATOM 1579 O O . ARG A 1 205 ? 6.133 6.442 6.609 1.00 87.69 205 ARG A O 1
ATOM 1586 N N . HIS A 1 206 ? 5.674 5.890 4.487 1.00 87.81 206 HIS A N 1
ATOM 1587 C CA . HIS A 1 206 ? 4.709 4.854 4.863 1.00 87.81 206 HIS A CA 1
ATOM 1588 C C . HIS A 1 206 ? 5.344 3.759 5.716 1.00 87.81 206 HIS A C 1
ATOM 1590 O O . HIS A 1 206 ? 4.698 3.274 6.642 1.00 87.81 206 HIS A O 1
ATOM 1596 N N . TYR A 1 207 ? 6.598 3.399 5.434 1.00 88.06 207 TYR A N 1
ATOM 1597 C CA . TYR A 1 207 ? 7.346 2.426 6.217 1.00 88.06 207 TYR A CA 1
ATOM 1598 C C . TYR A 1 207 ? 7.705 2.961 7.602 1.00 88.06 207 TYR A C 1
ATOM 1600 O O . TYR A 1 207 ? 7.547 2.237 8.584 1.00 88.06 207 TYR A O 1
ATOM 1608 N N . ALA A 1 208 ? 8.165 4.206 7.707 1.00 89.69 208 ALA A N 1
ATOM 1609 C CA . ALA A 1 208 ? 8.500 4.842 8.978 1.00 89.69 208 ALA A CA 1
ATOM 1610 C C . ALA A 1 208 ? 7.272 4.943 9.896 1.00 89.69 208 ALA A C 1
ATOM 1612 O O . ALA A 1 208 ? 7.338 4.525 11.049 1.00 89.69 208 ALA A O 1
ATOM 1613 N N . ASP A 1 209 ? 6.133 5.365 9.345 1.00 91.50 209 ASP A N 1
ATOM 1614 C CA . ASP A 1 209 ? 4.877 5.568 10.078 1.00 91.50 209 ASP A CA 1
ATOM 1615 C C . ASP A 1 209 ? 4.068 4.270 10.288 1.00 91.50 209 ASP A C 1
ATOM 1617 O O . ASP A 1 209 ? 2.913 4.313 10.713 1.00 91.50 209 ASP A O 1
ATOM 1621 N N . SER A 1 210 ? 4.629 3.110 9.933 1.00 94.62 210 SER A N 1
ATOM 1622 C CA . SER A 1 210 ? 3.947 1.814 10.033 1.00 94.62 210 SER A CA 1
ATOM 1623 C C . SER A 1 210 ? 4.322 1.022 11.285 1.00 94.62 210 SER A C 1
ATOM 1625 O O . SER A 1 210 ? 5.332 1.259 11.952 1.00 94.62 210 SER A O 1
ATOM 1627 N N . PHE A 1 211 ? 3.506 0.012 11.560 1.00 97.50 211 PHE A N 1
ATOM 1628 C CA . PHE A 1 211 ? 3.577 -0.857 12.726 1.00 97.50 211 PHE A CA 1
ATOM 1629 C C . PHE A 1 211 ? 3.940 -2.284 12.332 1.00 97.50 211 PHE A C 1
ATOM 1631 O O . PHE A 1 211 ? 3.827 -2.666 11.167 1.00 97.50 211 PHE A O 1
ATOM 1638 N N . THR A 1 212 ? 4.409 -3.079 13.291 1.00 96.94 212 THR A N 1
ATOM 1639 C CA . THR A 1 212 ? 4.809 -4.473 13.030 1.00 96.94 212 THR A CA 1
ATOM 1640 C C . THR A 1 212 ? 3.623 -5.429 13.057 1.00 96.94 212 THR A C 1
ATOM 1642 O O . THR A 1 212 ? 3.651 -6.469 12.401 1.00 96.94 212 THR A O 1
ATOM 1645 N N . THR A 1 213 ? 2.547 -5.048 13.746 1.00 97.69 213 THR A N 1
ATOM 1646 C CA . THR A 1 213 ? 1.319 -5.841 13.850 1.00 97.69 213 THR A CA 1
ATOM 1647 C C . THR A 1 213 ? 0.086 -5.055 13.406 1.00 97.69 213 THR A C 1
ATOM 1649 O O . THR A 1 213 ? 0.066 -3.821 13.385 1.00 97.69 213 THR A O 1
ATOM 1652 N N . ALA A 1 214 ? -0.970 -5.784 13.040 1.00 97.31 214 ALA A N 1
ATOM 1653 C CA . ALA A 1 214 ? -2.260 -5.192 12.700 1.00 97.31 214 ALA A CA 1
ATOM 1654 C C . ALA A 1 214 ? -2.915 -4.543 13.932 1.00 97.31 214 ALA A C 1
ATOM 1656 O O . ALA A 1 214 ? -3.586 -3.520 13.816 1.00 97.31 214 ALA A O 1
ATOM 1657 N N . GLU A 1 215 ? -2.701 -5.134 15.106 1.00 98.12 215 GLU A N 1
ATOM 1658 C CA . GLU A 1 215 ? -3.161 -4.668 16.407 1.00 98.12 215 GLU A CA 1
ATOM 1659 C C . GLU A 1 215 ? -2.613 -3.275 16.720 1.00 98.12 215 GLU A C 1
ATOM 1661 O O . GLU A 1 215 ? -3.402 -2.366 16.964 1.00 98.12 215 GLU A O 1
ATOM 1666 N N . GLU A 1 216 ? -1.295 -3.087 16.620 1.00 98.06 216 GLU A N 1
ATOM 1667 C CA . GLU A 1 216 ? -0.637 -1.790 16.831 1.00 98.06 216 GLU A CA 1
ATOM 1668 C C . GLU A 1 216 ? -1.161 -0.711 15.870 1.00 98.06 216 GLU A C 1
ATOM 1670 O O . GLU A 1 216 ? -1.450 0.411 16.287 1.00 98.06 216 GLU A O 1
ATOM 1675 N N . ALA A 1 217 ? -1.347 -1.053 14.589 1.00 97.12 217 ALA A N 1
ATOM 1676 C CA . ALA A 1 217 ? -1.887 -0.120 13.600 1.00 97.12 217 ALA A CA 1
ATOM 1677 C C . ALA A 1 217 ? -3.326 0.312 13.924 1.00 97.12 217 ALA A C 1
ATOM 1679 O O . ALA A 1 217 ? -3.694 1.474 13.738 1.00 97.12 217 ALA A O 1
ATOM 1680 N N . VAL A 1 218 ? -4.150 -0.613 14.421 1.00 96.94 218 VAL A N 1
ATOM 1681 C CA . VAL A 1 218 ? -5.515 -0.305 14.863 1.00 96.94 218 VAL A CA 1
ATOM 1682 C C . VAL A 1 218 ? -5.501 0.529 16.136 1.00 96.94 218 VAL A C 1
ATOM 1684 O O . VAL A 1 218 ? -6.273 1.480 16.228 1.00 96.94 218 VAL A O 1
ATOM 1687 N N . ASP A 1 219 ? -4.626 0.217 17.090 1.00 96.06 219 ASP A N 1
ATOM 1688 C CA . ASP A 1 219 ? -4.492 0.969 18.339 1.00 96.06 219 ASP A CA 1
ATOM 1689 C C . ASP A 1 219 ? -4.107 2.426 18.082 1.00 96.06 219 ASP A C 1
ATOM 1691 O O . ASP A 1 219 ? -4.750 3.336 18.607 1.00 96.06 219 ASP A O 1
ATOM 1695 N N . ALA A 1 220 ? -3.159 2.668 17.176 1.00 95.06 220 ALA A N 1
ATOM 1696 C CA . ALA A 1 220 ? -2.788 4.018 16.763 1.00 95.06 220 ALA A CA 1
ATOM 1697 C C . ALA A 1 220 ? -3.973 4.807 16.173 1.00 95.06 220 ALA A C 1
ATOM 1699 O O . ALA A 1 220 ? -4.133 6.002 16.428 1.00 95.06 220 ALA A O 1
ATOM 1700 N N . VAL A 1 221 ? -4.845 4.147 15.408 1.00 93.12 221 VAL A N 1
ATOM 1701 C CA . VAL A 1 221 ? -6.055 4.774 14.857 1.00 93.12 221 VAL A CA 1
ATOM 1702 C C . VAL A 1 221 ? -7.116 5.000 15.925 1.00 93.12 221 VAL A C 1
ATOM 1704 O O . VAL A 1 221 ? -7.743 6.057 15.927 1.00 93.12 221 VAL A O 1
ATOM 1707 N N . MET A 1 222 ? -7.294 4.060 16.854 1.00 91.38 222 MET A N 1
ATOM 1708 C CA . MET A 1 222 ? -8.210 4.208 17.989 1.00 91.38 222 MET A CA 1
ATOM 1709 C C . MET A 1 222 ? -7.860 5.423 18.852 1.00 91.38 222 MET A C 1
ATOM 1711 O O . MET A 1 222 ? -8.771 6.123 19.296 1.00 91.38 222 MET A O 1
ATOM 1715 N N . GLU A 1 223 ? -6.572 5.714 19.042 1.00 90.44 223 GLU A N 1
ATOM 1716 C CA . GLU A 1 223 ? -6.127 6.927 19.733 1.00 90.44 223 GLU A CA 1
ATOM 1717 C C . GLU A 1 223 ? -6.496 8.198 18.958 1.00 90.44 223 GLU A C 1
ATOM 1719 O O . GLU A 1 223 ? -7.101 9.107 19.522 1.00 90.44 223 GLU A O 1
ATOM 1724 N N . ARG A 1 224 ? -6.246 8.233 17.644 1.00 88.69 224 ARG A N 1
ATOM 1725 C CA . ARG A 1 224 ? -6.567 9.396 16.794 1.00 88.69 224 ARG A CA 1
ATOM 1726 C C . ARG A 1 224 ? -8.065 9.640 16.648 1.00 88.69 224 ARG A C 1
ATOM 1728 O O . ARG A 1 224 ? -8.499 10.780 16.547 1.00 88.69 224 ARG A O 1
ATOM 1735 N N . ILE A 1 225 ? -8.880 8.585 16.652 1.00 85.00 225 ILE A N 1
ATOM 1736 C CA . ILE A 1 225 ? -10.344 8.686 16.570 1.00 85.00 225 ILE A CA 1
ATOM 1737 C C . ILE A 1 225 ? -10.920 9.538 17.716 1.00 85.00 225 ILE A C 1
ATOM 1739 O O . ILE A 1 225 ? -11.933 10.211 17.509 1.00 85.00 225 ILE A O 1
ATOM 1743 N N . LYS A 1 226 ? -10.269 9.570 18.889 1.00 79.44 226 LYS A N 1
ATOM 1744 C CA . LYS A 1 226 ? -10.690 10.402 20.030 1.00 79.44 226 LYS A CA 1
ATOM 1745 C C . LYS A 1 226 ? -10.748 11.893 19.684 1.00 79.44 226 LYS A C 1
ATOM 1747 O O . LYS A 1 226 ? -11.586 12.593 20.231 1.00 79.44 226 LYS A O 1
ATOM 1752 N N . GLU A 1 227 ? -9.926 12.362 18.745 1.00 76.94 227 GLU A N 1
ATOM 1753 C CA . GLU A 1 227 ? -9.917 13.760 18.286 1.00 76.94 227 GLU A CA 1
ATOM 1754 C C . GLU A 1 227 ? -11.151 14.112 17.435 1.00 76.94 227 GLU A C 1
ATOM 1756 O O . GLU A 1 227 ? -11.586 15.262 17.394 1.00 76.94 227 GLU A O 1
ATOM 1761 N N . TYR A 1 228 ? -11.733 13.124 16.749 1.00 70.62 228 TYR A N 1
ATOM 1762 C CA . TYR A 1 228 ? -12.847 13.325 15.813 1.00 70.62 228 TYR A CA 1
ATOM 1763 C C . TYR A 1 228 ? -14.217 13.106 16.455 1.00 70.62 228 TYR A C 1
ATOM 1765 O O . TYR A 1 228 ? -15.239 13.581 15.944 1.00 70.62 228 TYR A O 1
ATOM 1773 N N . ILE A 1 229 ? -14.255 12.387 17.575 1.00 65.88 229 ILE A N 1
ATOM 1774 C CA . ILE A 1 229 ? -15.473 12.178 18.345 1.00 65.88 229 ILE A CA 1
ATOM 1775 C C . ILE A 1 229 ? -15.602 13.354 19.314 1.00 65.88 229 ILE A C 1
ATOM 1777 O O . ILE A 1 229 ? -14.755 13.514 20.186 1.00 65.88 229 ILE A O 1
ATOM 1781 N N . PRO A 1 230 ? -16.643 14.194 19.186 1.00 54.53 230 PRO A N 1
ATOM 1782 C CA . PRO A 1 230 ? -16.877 15.247 20.158 1.00 54.53 230 PRO A CA 1
ATOM 1783 C C . PRO A 1 230 ? -17.113 14.620 21.530 1.00 54.53 230 PRO A C 1
ATOM 1785 O O . PRO A 1 230 ? -17.704 13.546 21.636 1.00 54.53 230 PRO A O 1
ATOM 1788 N N . ASP A 1 231 ? -16.690 15.339 22.563 1.00 49.31 231 ASP A N 1
ATOM 1789 C CA . ASP A 1 231 ? -16.686 14.956 23.976 1.00 49.31 231 ASP A CA 1
ATOM 1790 C C . ASP A 1 231 ? -18.093 14.786 24.596 1.00 49.31 231 ASP A C 1
ATOM 1792 O O . ASP A 1 231 ? -18.325 15.043 25.774 1.00 49.31 231 ASP A O 1
ATOM 1796 N N . THR A 1 232 ? -19.089 14.330 23.832 1.00 46.59 232 THR A N 1
ATOM 1797 C CA . THR A 1 232 ? -20.426 14.018 24.349 1.00 46.59 232 THR A CA 1
ATOM 1798 C C . THR A 1 232 ? -20.472 12.720 25.157 1.00 46.59 232 THR A C 1
ATOM 1800 O O . THR A 1 232 ? -21.559 12.291 25.538 1.00 46.59 232 THR A O 1
ATOM 1803 N N . GLN A 1 233 ? -19.322 12.109 25.483 1.00 49.81 233 GLN A N 1
ATOM 1804 C CA . GLN A 1 233 ? -19.237 10.977 26.415 1.00 49.81 233 GLN A CA 1
ATOM 1805 C C . GLN A 1 233 ? -18.131 11.067 27.481 1.00 49.81 233 GLN A C 1
ATOM 1807 O O . GLN A 1 233 ? -17.805 10.047 28.086 1.00 49.81 233 GLN A O 1
ATOM 1812 N N . GLN A 1 234 ? -17.662 12.264 27.852 1.00 42.81 234 GLN A N 1
ATOM 1813 C CA . GLN A 1 234 ? -17.156 12.447 29.225 1.00 42.81 234 GLN A CA 1
ATOM 1814 C C . GLN A 1 234 ? -18.277 12.602 30.270 1.00 42.81 234 GLN A C 1
ATOM 1816 O O . GLN A 1 234 ? -18.010 12.527 31.465 1.00 42.81 234 GLN A O 1
ATOM 1821 N N . SER A 1 235 ? -19.551 12.691 29.866 1.00 40.97 235 SER A N 1
ATOM 1822 C CA . SER A 1 235 ? -20.689 12.754 30.800 1.00 40.97 235 SER A CA 1
ATOM 1823 C C . SER A 1 235 ? -21.366 11.413 31.121 1.00 40.97 235 SER A C 1
ATOM 1825 O O . SER A 1 235 ? -22.298 11.403 31.915 1.00 40.97 235 SER A O 1
ATOM 1827 N N . ASN A 1 236 ? -20.881 10.271 30.610 1.00 40.53 236 ASN A N 1
ATOM 1828 C CA . ASN A 1 236 ? -21.347 8.940 31.052 1.00 40.53 236 ASN A CA 1
ATOM 1829 C C . ASN A 1 236 ? -20.225 7.987 31.506 1.00 40.53 236 ASN A C 1
ATOM 1831 O O . ASN A 1 236 ? -20.498 6.843 31.862 1.00 40.53 236 ASN A O 1
ATOM 1835 N N . MET A 1 237 ? -18.983 8.477 31.622 1.00 41.78 237 MET A N 1
ATOM 1836 C CA . MET A 1 237 ? -17.951 7.855 32.469 1.00 41.78 237 MET A CA 1
ATOM 1837 C C . MET A 1 237 ? -18.001 8.344 33.926 1.00 41.78 237 MET A C 1
ATOM 1839 O O . MET A 1 237 ? -17.071 8.131 34.694 1.00 41.78 237 MET A O 1
ATOM 1843 N N . ALA A 1 238 ? -19.142 8.876 34.371 1.00 39.53 238 ALA A N 1
ATOM 1844 C CA . ALA A 1 238 ? -19.546 8.745 35.764 1.00 39.53 238 ALA A CA 1
ATOM 1845 C C . ALA A 1 238 ? -20.234 7.387 35.968 1.00 39.53 238 ALA A C 1
ATOM 1847 O O . ALA A 1 238 ? -21.349 7.298 36.478 1.00 39.53 238 ALA A O 1
ATOM 1848 N N . GLY A 1 239 ? -19.501 6.307 35.696 1.00 40.16 239 GLY A N 1
ATOM 1849 C CA . GLY A 1 239 ? -19.584 5.139 36.557 1.00 40.16 239 GLY A CA 1
ATOM 1850 C C . GLY A 1 239 ? -19.063 5.527 37.941 1.00 40.16 239 GLY A C 1
ATOM 1851 O O . GLY A 1 239 ? -18.076 4.971 38.409 1.00 40.16 239 GLY A O 1
ATOM 1852 N N . LYS A 1 240 ? -19.725 6.476 38.628 1.00 42.50 240 LYS A N 1
ATOM 1853 C CA . LYS A 1 240 ? -19.788 6.409 40.083 1.00 42.50 240 LYS A CA 1
ATOM 1854 C C . LYS A 1 240 ? -20.351 5.022 40.297 1.00 42.50 240 LYS A C 1
ATOM 1856 O O . LYS A 1 240 ? -21.514 4.793 39.978 1.00 42.50 240 LYS A O 1
ATOM 1861 N N . ALA A 1 241 ? -19.515 4.090 40.739 1.00 43.97 241 ALA A N 1
ATOM 1862 C CA . ALA A 1 241 ? -19.992 2.861 41.328 1.00 43.97 241 ALA A CA 1
ATOM 1863 C C . ALA A 1 241 ? -20.993 3.304 42.396 1.00 43.97 241 ALA A C 1
ATOM 1865 O O . ALA A 1 241 ? -20.611 3.767 43.471 1.00 43.97 241 ALA A O 1
ATOM 1866 N N . THR A 1 242 ? -22.281 3.312 42.052 1.00 50.84 242 THR A N 1
ATOM 1867 C CA . THR A 1 242 ? -23.340 3.602 42.998 1.00 50.84 242 THR A CA 1
ATOM 1868 C C . THR A 1 242 ? -23.242 2.450 43.966 1.00 50.84 242 THR A C 1
ATOM 1870 O O . THR A 1 242 ? -23.619 1.329 43.621 1.00 50.84 242 THR A O 1
ATOM 1873 N N . VAL A 1 243 ? -22.615 2.698 45.118 1.00 62.09 243 VAL A N 1
ATOM 1874 C CA . VAL A 1 243 ? -22.480 1.717 46.189 1.00 62.09 243 VAL A CA 1
ATOM 1875 C C . VAL A 1 243 ? -23.863 1.116 46.369 1.00 62.09 243 VAL A C 1
ATOM 1877 O O . VAL A 1 243 ? -24.823 1.836 46.656 1.00 62.09 243 VAL A O 1
ATOM 1880 N N . GLY A 1 244 ? -23.986 -0.185 46.085 1.00 72.00 244 GLY A N 1
ATOM 1881 C CA . GLY A 1 244 ? -25.280 -0.850 46.108 1.00 72.00 244 GLY A CA 1
ATOM 1882 C C . GLY A 1 244 ? -25.953 -0.562 47.446 1.00 72.00 244 GLY A C 1
ATOM 1883 O O . GLY A 1 244 ? -25.300 -0.600 48.486 1.00 72.00 244 GLY A O 1
ATOM 1884 N N . ARG A 1 245 ? -27.258 -0.269 47.452 1.00 80.62 245 ARG A N 1
ATOM 1885 C CA . ARG A 1 245 ? -27.986 0.179 48.657 1.00 80.62 245 ARG A CA 1
ATOM 1886 C C . ARG A 1 245 ? -27.789 -0.769 49.869 1.00 80.62 245 ARG A C 1
ATOM 1888 O O . ARG A 1 245 ? -27.882 -0.343 51.018 1.00 80.62 245 ARG A O 1
ATOM 1895 N N . ASN A 1 246 ? -27.453 -2.042 49.629 1.00 80.75 246 ASN A N 1
ATOM 1896 C CA . ASN A 1 246 ? -27.149 -3.056 50.649 1.00 80.75 246 ASN A CA 1
ATOM 1897 C C . ASN A 1 246 ? -25.650 -3.367 50.879 1.00 80.75 246 ASN A C 1
ATOM 1899 O O . ASN A 1 246 ? -25.365 -4.170 51.765 1.00 80.75 246 ASN A O 1
ATOM 1903 N N . ALA A 1 247 ? -24.720 -2.789 50.116 1.00 83.50 247 ALA A N 1
ATOM 1904 C CA . ALA A 1 247 ? -23.278 -2.998 50.272 1.00 83.50 247 ALA A CA 1
ATOM 1905 C C . ALA A 1 247 ? -22.743 -2.327 51.557 1.00 83.50 247 ALA A C 1
ATOM 1907 O O . ALA A 1 247 ? -23.397 -1.409 52.066 1.00 83.50 247 ALA A O 1
ATOM 1908 N N . PRO A 1 248 ? -21.589 -2.761 52.101 1.00 85.06 248 PRO A N 1
ATOM 1909 C CA . PRO A 1 248 ? -20.930 -2.084 53.218 1.00 85.06 248 PRO A CA 1
ATOM 1910 C C . PRO A 1 248 ? -20.690 -0.602 52.912 1.00 85.06 248 PRO A C 1
ATOM 1912 O O . PRO A 1 248 ? -20.315 -0.235 51.799 1.00 85.06 248 PRO A O 1
ATOM 1915 N N . CYS A 1 249 ? -20.939 0.262 53.893 1.00 80.25 249 CYS A N 1
ATOM 1916 C CA . CYS A 1 249 ? -20.797 1.700 53.733 1.00 80.25 249 CYS A CA 1
ATOM 1917 C C . CYS A 1 249 ? -19.308 2.079 53.644 1.00 80.25 249 CYS A C 1
ATOM 1919 O O . CYS A 1 249 ? -18.540 1.703 54.533 1.00 80.25 249 CYS A O 1
ATOM 1921 N N . PRO A 1 250 ? -18.895 2.874 52.638 1.00 78.06 250 PRO A N 1
ATOM 1922 C CA . PRO A 1 250 ? -17.487 3.201 52.408 1.00 78.06 250 PRO A CA 1
ATOM 1923 C C . PRO A 1 250 ? -16.861 4.087 53.498 1.00 78.06 250 PRO A C 1
ATOM 1925 O O . PRO A 1 250 ? -15.651 4.258 53.510 1.00 78.06 250 PRO A O 1
ATOM 1928 N N . CYS A 1 251 ? -17.643 4.615 54.447 1.00 76.38 251 CYS A N 1
ATOM 1929 C CA . CYS A 1 251 ? -17.127 5.364 55.600 1.00 76.38 251 CYS A CA 1
ATOM 1930 C C . CYS A 1 251 ? -16.493 4.476 56.693 1.00 76.38 251 CYS A C 1
ATOM 1932 O O . CYS A 1 251 ? -16.170 4.978 57.765 1.00 76.38 251 CYS A O 1
ATOM 1934 N N . GLY A 1 252 ? -16.409 3.156 56.485 1.00 75.12 252 GLY A N 1
ATOM 1935 C CA . GLY A 1 252 ? -15.794 2.226 57.439 1.00 75.12 252 GLY A CA 1
ATOM 1936 C C . GLY A 1 252 ? -16.648 1.886 58.667 1.00 75.12 252 GLY A C 1
ATOM 1937 O O . GLY A 1 252 ? -16.166 1.227 59.578 1.00 75.12 252 GLY A O 1
ATOM 1938 N N . SER A 1 253 ? -17.929 2.273 58.702 1.00 82.56 253 SER A N 1
ATOM 1939 C CA . SER A 1 253 ? -18.808 2.032 59.863 1.00 82.56 253 SER A CA 1
ATOM 1940 C C . SER A 1 253 ? -19.270 0.579 60.029 1.00 82.56 253 SER A C 1
ATOM 1942 O O . SER A 1 253 ? -19.969 0.265 60.990 1.00 82.56 253 SER A O 1
ATOM 1944 N N . GLY A 1 254 ? -18.984 -0.293 59.057 1.00 83.00 254 GLY A N 1
ATOM 1945 C CA . GLY A 1 254 ? -19.475 -1.676 59.014 1.00 83.00 254 GLY A CA 1
ATOM 1946 C C . GLY A 1 254 ? -20.973 -1.828 58.692 1.00 83.00 254 GLY A C 1
ATOM 1947 O O . GLY A 1 254 ? -21.454 -2.944 58.513 1.00 83.00 254 GLY A O 1
ATOM 1948 N N . GLN A 1 255 ? -21.735 -0.734 58.571 1.00 87.00 255 GLN A N 1
ATOM 1949 C CA . GLN A 1 255 ? -23.174 -0.775 58.278 1.00 87.00 255 GLN A CA 1
ATOM 1950 C C . GLN A 1 255 ? -23.464 -0.814 56.770 1.00 87.00 255 GLN A C 1
ATOM 1952 O O . GLN A 1 255 ? -22.674 -0.328 55.967 1.00 87.00 255 GLN A O 1
ATOM 1957 N N . LYS A 1 256 ? -24.633 -1.335 56.358 1.00 84.94 256 LYS A N 1
ATOM 1958 C CA . LYS A 1 256 ? -25.089 -1.265 54.951 1.00 84.94 256 LYS A CA 1
ATOM 1959 C C . LYS A 1 256 ? -25.309 0.192 54.527 1.00 84.94 256 LYS A C 1
ATOM 1961 O O . LYS A 1 256 ? -25.867 0.962 55.309 1.00 84.94 256 LYS A O 1
ATOM 1966 N N . PHE A 1 257 ? -24.974 0.547 53.284 1.00 88.12 257 PHE A N 1
ATOM 1967 C CA . PHE A 1 257 ? -25.038 1.916 52.756 1.00 88.12 257 PHE A CA 1
ATOM 1968 C C . PHE A 1 257 ? -26.380 2.607 53.056 1.00 88.12 257 PHE A C 1
ATOM 1970 O O . PHE A 1 257 ? -26.389 3.685 53.642 1.00 88.12 257 PHE A O 1
ATOM 1977 N N . LYS A 1 258 ? -27.520 1.937 52.826 1.00 88.25 258 LYS A N 1
ATOM 1978 C CA . LYS A 1 258 ? -28.869 2.468 53.133 1.00 88.25 258 LYS A CA 1
ATOM 1979 C C . LYS A 1 258 ? -29.163 2.805 54.588 1.00 88.25 258 LYS A C 1
ATOM 1981 O O . LYS A 1 258 ? -30.129 3.503 54.858 1.00 88.25 258 LYS A O 1
ATOM 1986 N N . LYS A 1 259 ? -28.418 2.224 55.529 1.00 86.44 259 LYS A N 1
ATOM 1987 C CA . LYS A 1 259 ? -28.587 2.466 56.969 1.00 86.44 259 LYS A CA 1
ATOM 1988 C C . LYS A 1 259 ? -27.608 3.517 57.501 1.00 86.44 259 LYS A C 1
ATOM 1990 O O . LYS A 1 259 ? -27.714 3.892 58.663 1.00 86.44 259 LYS A O 1
ATOM 1995 N N . CYS A 1 260 ? -26.708 4.008 56.655 1.00 89.38 260 CYS A N 1
ATOM 1996 C CA . CYS A 1 260 ? -25.703 5.004 56.988 1.00 89.38 260 CYS A CA 1
ATOM 1997 C C . CYS A 1 260 ? -25.862 6.206 56.039 1.00 89.38 260 CYS A C 1
ATOM 1999 O O . CYS A 1 260 ? -26.905 6.852 56.059 1.00 89.38 260 CYS A O 1
ATOM 2001 N N . HIS A 1 261 ? -24.889 6.464 55.166 1.00 81.25 261 HIS A N 1
ATOM 2002 C CA . HIS A 1 261 ? -24.881 7.608 54.242 1.00 81.25 261 HIS A CA 1
ATOM 2003 C C . HIS A 1 261 ? -25.898 7.521 53.087 1.00 81.25 261 HIS A C 1
ATOM 2005 O O . HIS A 1 261 ? -26.061 8.475 52.338 1.00 81.25 261 HIS A O 1
ATOM 2011 N N . GLY A 1 262 ? -26.586 6.388 52.933 1.00 78.00 262 GLY A N 1
ATOM 2012 C CA . GLY A 1 262 ? -27.692 6.192 51.993 1.00 78.00 262 GLY A CA 1
ATOM 2013 C C . GLY A 1 262 ? -29.075 6.218 52.653 1.00 78.00 262 GLY A C 1
ATOM 2014 O O . GLY A 1 262 ? -30.014 5.661 52.076 1.00 78.00 262 GLY A O 1
ATOM 2015 N N . LYS A 1 263 ? -29.196 6.768 53.873 1.00 75.75 263 LYS A N 1
ATOM 2016 C CA . LYS A 1 263 ? -30.489 7.031 54.521 1.00 75.75 263 LYS A CA 1
ATOM 2017 C C . LYS A 1 263 ? -31.188 8.187 53.798 1.00 75.75 263 LYS A C 1
ATOM 2019 O O . LYS A 1 263 ? -30.912 9.350 54.065 1.00 75.75 263 LYS A O 1
ATOM 2024 N N . GLY A 1 264 ? -32.068 7.817 52.878 1.00 55.47 264 GLY A N 1
ATOM 2025 C CA . GLY A 1 264 ? -33.233 8.591 52.464 1.00 55.47 264 GLY A CA 1
ATOM 2026 C C . GLY A 1 264 ? -34.469 7.794 52.831 1.00 55.47 264 GLY A C 1
ATOM 2027 O O . GLY A 1 264 ? -34.412 6.545 52.655 1.00 55.47 264 GLY A O 1
#

pLDDT: mean 78.24, std 17.09, range [31.64, 98.12]

Secondary structure (DSSP, 8-state):
-HHHHHHHHHHHHHHHHHHHHTT-HHHHHHHHHIIIIISTTGGGTTEEEEEEEEEEEESS--SHHHHHHHHHHHHHHHHHHHHHH-B-SSSS--BSBPSPSEEEEEEEEEEE-SSEEEEEEEEEEEE-BTTB-TTS-BTTSGGGTTT-----HHHHSTT-TTPPTTSTT--HHHHHHHHHTTS-HHHHHHHHHHHHHHHHHHHHHHHHT-BSSHHHHHHHHHHHHHHHS-STTSSS--------TTSBPTTSSSSBGGGTTT--

Sequence (264 aa):
MQTDANLLICKAKQDIMLSMNEGSNTITDYFSATCVNSCKALCCKPWWGIIAYSVGKDGSVGSPARFRAELLKGLQTRCARIMDAYITNEKPPRRLFRPPQRYNLLIKNAQKTATGFKLDLIAMFAFECLYLSGDHSCSIHPTQNAGRDIRPPHCSALGAPVAKEGETGFCRVIRAAALSQHTDAARRDEAITNAVEFERNTSERHYADSFTTAEEAVDAVMERIKEYIPDTQQSNMAGKATVGRNAPCPCGSGQKFKKCHGKG